Protein AF-A0A7G2CDJ0-F1 (afdb_monomer_lite)

Foldseek 3Di:
DDDDDDDDDDDDDDDDPDDPDDPPDDPPPPPVDDVVNVPDLLVLLVVLVVVLVVDDPVVSVVSLVPDDPVSNVSNVVVVVVVVVVVVVVVVPPPADWDADPLQRDIASDDPVQKDKDFDQDDDPDDPLRRPDRQWIWIARNVVRDIFIFDDDSDNSVRVVVSRVVVRQVVQCVVVPCPGPVNVVVVVVVVVVVVVVVVVVVVVVVVVVVVVVVLVVQLVCLVVQNHFDALVLCVLLVHDSPDGHGPCNLCPPALLPNVVSVVSSCVVPVDDPSNVSNVDDDDDPPVVVVVVVCVPDPVSVVVVVVVVVVVCVVSDPD

Organism: NCBI:txid59799

Sequence (317 aa):
MLRRLSLINTNQCALCLLMTTRFSGQRPNNKRYSMSNKKGRVAASKNNIATLKKLNKKNAKEFFDALPPRDKLDVLRVLHLKRTSRHAGHQSSKLPRYRSALFERWYIFKEEDVREESTLGRGPGGQATNRRMQTVILKHVPSDIIVKFSRFPSLHLNRRAARDLLNERLEEHLLGVDSVLGRRKMLRERRARRRKKVVEYLAKKGGKLNCHCLLKDVYDFHNGQGYLPPSVLREMGYDEGSRVDIKHLFECECKNIWPIIQSCYRTHPQSPELMCYLLPLPQEGDYANFEKCKTDKVLRQNVEKFLFILIEIFGCV

Secondary structure (DSSP, 8-state):
--------------S----------------S--GGGTS-HHHHHHHHHHHHHHS-HHHHHHHHHHS-HHHHHHHHHHHHHHHHHHHHHHS--SS--EEETTTTEEESS-GGGEEEEEE---SS--HHHHHS--EEEEEETTT--EEEE--SSSHHHHHHHHHHHHHHHHHHHHHGGGSHHHHHHHHHHHHHHHHHHHHHHHHHHHHHHHHHHHHHHHHHHHTTS----HHHHHHTT--TT----HHHHHHS-TTTHHHHHHHHHHH-TT-HHHHHHHSPPPPTTHHHHHHHHHH-HHHHHHHHHHHHHHHHHTT--

Structure (mmCIF, N/CA/C/O backbone):
data_AF-A0A7G2CDJ0-F1
#
_entry.id   AF-A0A7G2CDJ0-F1
#
loop_
_atom_site.group_PDB
_atom_site.id
_atom_site.type_symbol
_atom_site.label_atom_id
_atom_site.label_alt_id
_atom_site.label_comp_id
_atom_site.label_asym_id
_atom_site.label_entity_id
_atom_site.label_seq_id
_atom_site.pdbx_PDB_ins_code
_atom_site.Cartn_x
_atom_site.Cartn_y
_atom_site.Cartn_z
_atom_site.occupancy
_atom_site.B_iso_or_equiv
_atom_site.auth_seq_id
_atom_site.auth_comp_id
_atom_site.auth_asym_id
_atom_site.auth_atom_id
_atom_site.pdbx_PDB_model_num
ATOM 1 N N . MET A 1 1 ? -16.781 -32.218 40.162 1.00 32.38 1 MET A N 1
ATOM 2 C CA . MET A 1 1 ? -16.860 -31.962 41.619 1.00 32.38 1 MET A CA 1
ATOM 3 C C . MET A 1 1 ? -15.487 -31.467 42.062 1.00 32.38 1 MET A C 1
ATOM 5 O O . MET A 1 1 ? -14.542 -32.153 41.732 1.00 32.38 1 MET A O 1
ATOM 9 N N . LEU A 1 2 ? -15.221 -30.328 42.699 1.00 27.58 2 LEU A N 1
ATOM 10 C CA . LEU A 1 2 ? -15.996 -29.242 43.294 1.00 27.58 2 LEU A CA 1
ATOM 11 C C . LEU A 1 2 ? -15.046 -28.022 43.426 1.00 27.58 2 LEU A C 1
ATOM 13 O O . LEU A 1 2 ? -13.913 -28.189 43.852 1.00 27.58 2 LEU A O 1
ATOM 17 N N . ARG A 1 3 ? -15.576 -26.836 43.079 1.00 28.58 3 ARG A N 1
ATOM 18 C CA . ARG A 1 3 ? -15.445 -25.505 43.732 1.00 28.58 3 ARG A CA 1
ATOM 19 C C . ARG A 1 3 ? -14.034 -24.903 43.926 1.00 28.58 3 ARG A C 1
ATOM 21 O O . ARG A 1 3 ? -13.196 -25.444 44.622 1.00 28.58 3 ARG A O 1
ATOM 28 N N . ARG A 1 4 ? -13.709 -23.777 43.266 1.00 33.53 4 ARG A N 1
ATOM 29 C CA . ARG A 1 4 ? -13.969 -22.378 43.712 1.00 33.53 4 ARG A CA 1
ATOM 30 C C . ARG A 1 4 ? -13.671 -22.170 45.200 1.00 33.53 4 ARG A C 1
ATOM 32 O O . ARG A 1 4 ? -14.490 -22.603 45.992 1.00 33.53 4 ARG A O 1
ATOM 39 N N . LEU A 1 5 ? -12.650 -21.373 45.521 1.00 30.50 5 LEU A N 1
ATOM 40 C CA . LEU A 1 5 ? -12.734 -20.304 46.524 1.00 30.50 5 LEU A CA 1
ATOM 41 C C . LEU A 1 5 ? -11.704 -19.208 46.198 1.00 30.50 5 LEU A C 1
ATOM 43 O O . LEU A 1 5 ? -10.498 -19.424 46.151 1.00 30.50 5 LEU A O 1
ATOM 47 N N . SER A 1 6 ? -12.256 -18.045 45.886 1.00 28.58 6 SER A N 1
ATOM 48 C CA . SER A 1 6 ? -11.659 -16.714 45.912 1.00 28.58 6 SER A CA 1
ATOM 49 C C . SER A 1 6 ? -11.537 -16.196 47.354 1.00 28.58 6 SER A C 1
ATOM 51 O O . SER A 1 6 ? -12.143 -16.798 48.238 1.00 28.58 6 SER A O 1
ATOM 53 N N . LEU A 1 7 ? -10.943 -14.994 47.497 1.00 29.98 7 LEU A N 1
ATOM 54 C CA . LEU A 1 7 ? -10.955 -14.061 48.651 1.00 29.98 7 LEU A CA 1
ATOM 55 C C . LEU A 1 7 ? -9.706 -14.197 49.561 1.00 29.98 7 LEU A C 1
ATOM 57 O O . LEU A 1 7 ? -9.297 -15.312 49.837 1.00 29.98 7 LEU A O 1
ATOM 61 N N . ILE A 1 8 ? -9.024 -13.159 50.070 1.00 31.20 8 ILE A N 1
ATOM 62 C CA . ILE A 1 8 ? -9.278 -11.709 50.195 1.00 31.20 8 ILE A CA 1
ATOM 63 C C . ILE A 1 8 ? -8.001 -11.028 50.787 1.00 31.20 8 ILE A C 1
ATOM 65 O O . ILE A 1 8 ? -7.229 -11.707 51.454 1.00 31.20 8 ILE A O 1
ATOM 69 N N . ASN A 1 9 ? -7.858 -9.704 50.584 1.00 27.38 9 ASN A N 1
ATOM 70 C CA . ASN A 1 9 ? -7.107 -8.670 51.349 1.00 27.38 9 ASN A CA 1
ATOM 71 C C . ASN A 1 9 ? -5.579 -8.766 51.536 1.00 27.38 9 ASN A C 1
ATOM 73 O O . ASN A 1 9 ? -5.042 -9.750 52.017 1.00 27.38 9 ASN A O 1
ATOM 77 N N . THR A 1 10 ? -4.780 -7.796 51.070 1.00 36.72 10 THR A N 1
ATOM 78 C CA . THR A 1 10 ? -4.580 -6.393 51.528 1.00 36.72 10 THR A CA 1
ATOM 79 C C . THR A 1 10 ? -4.085 -6.241 52.968 1.00 36.72 10 THR A C 1
ATOM 81 O O . THR A 1 10 ? -4.800 -6.551 53.913 1.00 36.72 10 THR A O 1
ATOM 84 N N . ASN A 1 11 ? -2.923 -5.583 53.062 1.00 33.69 11 ASN A N 1
ATOM 85 C CA . ASN A 1 11 ? -2.346 -4.867 54.202 1.00 33.69 11 ASN A CA 1
ATOM 86 C C . ASN A 1 11 ? -1.700 -5.698 55.315 1.00 33.69 11 ASN A C 1
ATOM 88 O O . ASN A 1 11 ? -2.363 -6.125 56.247 1.00 33.69 11 ASN A O 1
ATOM 92 N N . GLN A 1 12 ? -0.366 -5.749 55.280 1.00 33.91 12 GLN A N 1
ATOM 93 C CA . GLN A 1 12 ? 0.469 -5.492 56.458 1.00 33.91 12 GLN A CA 1
ATOM 94 C C . GLN A 1 12 ? 1.875 -5.065 56.005 1.00 33.91 12 GLN A C 1
ATOM 96 O O . GLN A 1 12 ? 2.837 -5.827 55.981 1.00 33.91 12 GLN A O 1
ATOM 101 N N . CYS A 1 13 ? 1.973 -3.790 55.616 1.00 34.28 13 CYS A N 1
ATOM 102 C CA . CYS A 1 13 ? 3.134 -2.986 55.978 1.00 34.28 13 CYS A CA 1
ATOM 103 C C . CYS A 1 13 ? 3.144 -2.891 57.504 1.00 34.28 13 CYS A C 1
ATOM 105 O O . CYS A 1 13 ? 2.202 -2.325 58.049 1.00 34.28 13 CYS A O 1
ATOM 107 N N . ALA A 1 14 ? 4.170 -3.443 58.147 1.00 35.25 14 ALA A N 1
ATOM 108 C CA . ALA A 1 14 ? 4.762 -2.999 59.414 1.00 35.25 14 ALA A CA 1
ATOM 109 C C . ALA A 1 14 ? 5.422 -4.200 60.092 1.00 35.25 14 ALA A C 1
ATOM 111 O O . ALA A 1 14 ? 4.816 -4.836 60.941 1.00 35.25 14 ALA A O 1
ATOM 112 N N . LEU A 1 15 ? 6.654 -4.514 59.697 1.00 32.72 15 LEU A N 1
ATOM 113 C CA . LEU A 1 15 ? 7.683 -5.066 60.579 1.00 32.72 15 LEU A CA 1
ATOM 114 C C . LEU A 1 15 ? 8.990 -5.161 59.792 1.00 32.72 15 LEU A C 1
ATOM 116 O O . LEU A 1 15 ? 8.999 -5.500 58.613 1.00 32.72 15 LEU A O 1
ATOM 120 N N . CYS A 1 16 ? 10.082 -4.830 60.473 1.00 29.69 16 CYS A N 1
ATOM 121 C CA . CYS A 1 16 ? 11.459 -4.765 59.980 1.00 29.69 16 CYS A CA 1
ATOM 122 C C . CYS A 1 16 ? 11.856 -3.506 59.187 1.00 29.69 16 CYS A C 1
ATOM 124 O O . CYS A 1 16 ? 12.584 -3.562 58.200 1.00 29.69 16 CYS A O 1
ATOM 126 N N . LEU A 1 17 ? 11.518 -2.337 59.741 1.00 34.50 17 LEU A N 1
ATOM 127 C CA . LEU A 1 17 ? 12.556 -1.328 59.973 1.00 34.50 17 LEU A CA 1
ATOM 128 C C . LEU A 1 17 ? 13.358 -1.822 61.180 1.00 34.50 17 LEU A C 1
ATOM 130 O O . LEU A 1 17 ? 12.805 -1.851 62.270 1.00 34.50 17 LEU A O 1
ATOM 134 N N . LEU A 1 18 ? 14.585 -2.290 60.937 1.00 38.28 18 LEU A N 1
ATOM 135 C CA . LEU A 1 18 ? 15.712 -2.503 61.865 1.00 38.28 18 LEU A CA 1
ATOM 136 C C . LEU A 1 18 ? 16.496 -3.727 61.392 1.00 38.28 18 LEU A C 1
ATOM 138 O O . LEU A 1 18 ? 16.241 -4.841 61.820 1.00 38.28 18 LEU A O 1
ATOM 142 N N . MET A 1 19 ? 17.398 -3.499 60.442 1.00 31.00 19 MET A N 1
ATOM 143 C CA . MET A 1 19 ? 18.742 -4.082 60.369 1.00 31.00 19 MET A CA 1
ATOM 144 C C . MET A 1 19 ? 19.372 -3.535 59.088 1.00 31.00 19 MET A C 1
ATOM 146 O O . MET A 1 19 ? 19.437 -4.184 58.046 1.00 31.00 19 MET A O 1
ATOM 150 N N . THR A 1 20 ? 19.816 -2.281 59.163 1.00 34.53 20 THR A N 1
ATOM 151 C CA . THR A 1 20 ? 20.734 -1.679 58.197 1.00 34.53 20 THR A CA 1
ATOM 152 C C . THR A 1 20 ? 22.097 -2.354 58.327 1.00 34.53 20 THR A C 1
ATOM 154 O O . THR A 1 20 ? 23.038 -1.794 58.882 1.00 34.53 20 THR A O 1
ATOM 157 N N . THR A 1 21 ? 22.212 -3.577 57.816 1.00 36.44 21 THR A N 1
ATOM 158 C CA . THR A 1 21 ? 23.506 -4.113 57.409 1.00 36.44 21 THR A CA 1
ATOM 159 C C . THR A 1 21 ? 23.762 -3.608 55.996 1.00 36.44 21 THR A C 1
ATOM 161 O O . THR A 1 21 ? 22.948 -3.759 55.084 1.00 36.44 21 THR A O 1
ATOM 164 N N . ARG A 1 22 ? 24.876 -2.891 55.835 1.00 37.09 22 ARG A N 1
ATOM 165 C CA . ARG A 1 22 ? 25.353 -2.375 54.554 1.00 37.09 22 ARG A CA 1
ATOM 166 C C . ARG A 1 22 ? 25.606 -3.557 53.617 1.00 37.09 22 ARG A C 1
ATOM 168 O O . ARG A 1 22 ? 26.701 -4.107 53.600 1.00 37.09 22 ARG A O 1
ATOM 175 N N . PHE A 1 23 ?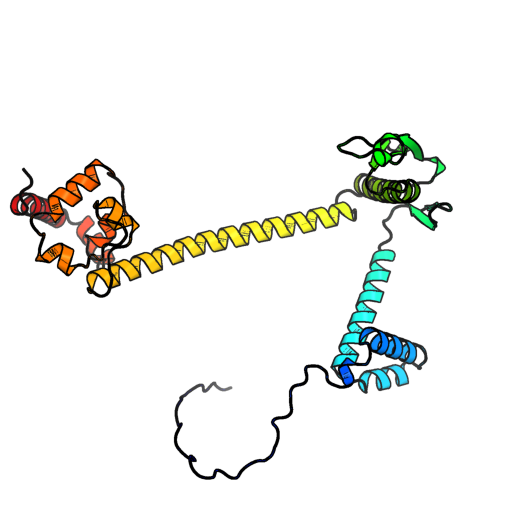 24.617 -3.929 52.810 1.00 31.97 23 PHE A N 1
ATOM 176 C CA . PHE A 1 23 ? 24.872 -4.706 51.605 1.00 31.97 23 PHE A CA 1
ATOM 177 C C . PHE A 1 23 ? 25.636 -3.799 50.637 1.00 31.97 23 PHE A C 1
ATOM 179 O O . PHE A 1 23 ? 25.054 -3.009 49.897 1.00 31.97 23 PHE A O 1
ATOM 186 N N . SER A 1 24 ? 26.959 -3.941 50.618 1.00 41.12 24 SER A N 1
ATOM 187 C CA . SER A 1 24 ? 27.860 -3.489 49.551 1.00 41.12 24 SER A CA 1
ATOM 188 C C . SER A 1 24 ? 27.674 -4.307 48.261 1.00 41.12 24 SER A C 1
ATOM 190 O O . SER A 1 24 ? 28.609 -4.540 47.501 1.00 41.12 24 SER A O 1
ATOM 192 N N . GLY A 1 25 ? 26.446 -4.745 47.984 1.00 37.19 25 GLY A N 1
ATOM 193 C CA . GLY A 1 25 ? 26.065 -5.315 46.707 1.00 37.19 25 GLY A CA 1
ATOM 194 C C . GLY A 1 25 ? 25.619 -4.182 45.802 1.00 37.19 25 GLY A C 1
ATOM 195 O O . GLY A 1 25 ? 24.505 -3.679 45.943 1.00 37.19 25 GLY A O 1
ATOM 196 N N . GLN A 1 26 ? 26.468 -3.779 44.855 1.00 37.44 26 GLN A N 1
ATOM 197 C CA . GLN A 1 26 ? 25.991 -3.038 43.690 1.00 37.44 26 GLN A CA 1
ATOM 198 C C . GLN A 1 26 ? 24.764 -3.779 43.143 1.00 37.44 26 GLN A C 1
ATOM 200 O O . GLN A 1 26 ? 24.869 -4.950 42.771 1.00 37.44 26 GLN A O 1
ATOM 205 N N . ARG A 1 27 ? 23.596 -3.118 43.095 1.00 35.38 27 ARG A N 1
ATOM 206 C CA . ARG A 1 27 ? 22.457 -3.629 42.319 1.00 35.38 27 ARG A CA 1
ATOM 207 C C . ARG A 1 27 ? 23.009 -3.983 40.937 1.00 35.38 27 ARG A C 1
ATOM 209 O O . ARG A 1 27 ? 23.629 -3.100 40.336 1.00 35.38 27 ARG A O 1
ATOM 216 N N . PRO A 1 28 ? 22.848 -5.223 40.439 1.00 41.06 28 PRO A N 1
ATOM 217 C CA . PRO A 1 28 ? 23.394 -5.586 39.146 1.00 41.06 28 PRO A CA 1
ATOM 218 C C . PRO A 1 28 ? 22.802 -4.615 38.138 1.00 41.06 28 PRO A C 1
ATOM 220 O O . PRO A 1 28 ? 21.588 -4.539 37.941 1.00 41.06 28 PRO A O 1
ATOM 223 N N . ASN A 1 29 ? 23.684 -3.791 37.584 1.00 42.41 29 ASN A N 1
ATOM 224 C CA . ASN A 1 29 ? 23.336 -2.820 36.578 1.00 42.41 29 ASN A CA 1
ATOM 225 C C . ASN A 1 29 ? 22.664 -3.620 35.460 1.00 42.41 29 ASN A C 1
ATOM 227 O O . ASN A 1 29 ? 23.316 -4.467 34.842 1.00 42.41 29 ASN A O 1
ATOM 231 N N . ASN A 1 30 ? 21.364 -3.400 35.243 1.00 48.84 30 ASN A N 1
ATOM 232 C CA . ASN A 1 30 ? 20.608 -3.932 34.113 1.00 48.84 30 ASN A CA 1
ATOM 233 C C . ASN A 1 30 ? 21.146 -3.260 32.840 1.00 48.84 30 ASN A C 1
ATOM 235 O O . ASN A 1 30 ? 20.462 -2.503 32.151 1.00 48.84 30 ASN A O 1
ATOM 239 N N . LYS A 1 31 ? 22.419 -3.520 32.520 1.00 45.53 31 LYS A N 1
ATOM 240 C CA . LYS A 1 31 ? 22.995 -3.257 31.219 1.00 45.53 31 LYS A CA 1
ATOM 241 C C . LYS A 1 31 ? 22.112 -4.031 30.259 1.00 45.53 31 LYS A C 1
ATOM 243 O O . LYS A 1 31 ? 22.137 -5.255 30.196 1.00 45.53 31 LYS A O 1
ATOM 248 N N . ARG A 1 32 ? 21.339 -3.256 29.506 1.00 45.09 32 ARG A N 1
ATOM 249 C CA . ARG A 1 32 ? 20.443 -3.567 28.383 1.00 45.09 32 ARG A CA 1
ATOM 250 C C . ARG A 1 32 ? 21.043 -4.497 27.303 1.00 45.09 32 ARG A C 1
ATOM 252 O O . ARG A 1 32 ? 20.406 -4.766 26.289 1.00 45.09 32 ARG A O 1
ATOM 259 N N . TYR A 1 33 ? 22.254 -5.006 27.514 1.00 48.00 33 TYR A N 1
ATOM 260 C CA . TYR A 1 33 ? 23.045 -5.835 26.625 1.00 48.00 33 TYR A CA 1
ATOM 261 C C . TYR A 1 33 ? 23.675 -6.977 27.435 1.00 48.00 33 TYR A C 1
ATOM 263 O O . TYR A 1 33 ? 24.780 -6.845 27.958 1.00 48.00 33 TYR A O 1
ATOM 271 N N . SER A 1 34 ? 22.982 -8.114 27.532 1.00 56.72 34 SER A N 1
ATOM 272 C CA . SER A 1 34 ? 23.643 -9.368 27.906 1.00 56.72 34 SER A CA 1
ATOM 273 C C . SER A 1 34 ? 24.679 -9.725 26.830 1.00 56.72 34 SER A C 1
ATOM 275 O O . SER A 1 34 ? 24.525 -9.343 25.667 1.00 56.72 34 SER A O 1
ATOM 277 N N . MET A 1 35 ? 25.733 -10.473 27.169 1.00 52.28 35 MET A N 1
ATOM 278 C CA . MET A 1 35 ? 26.700 -10.992 26.180 1.00 52.28 35 MET A CA 1
ATOM 279 C C . MET A 1 35 ? 26.012 -11.761 25.034 1.00 52.28 35 MET A C 1
ATOM 281 O O . MET A 1 35 ? 26.493 -11.755 23.901 1.00 52.28 35 MET A O 1
ATOM 285 N N . SER A 1 36 ? 24.832 -12.330 25.294 1.00 52.72 36 SER A N 1
ATOM 286 C CA . SER A 1 36 ? 23.958 -12.968 24.303 1.00 52.72 36 SER A CA 1
ATOM 287 C C . SER A 1 36 ? 23.430 -12.006 23.227 1.00 52.72 36 SER A C 1
ATOM 289 O O . SER A 1 36 ? 23.143 -12.445 22.119 1.00 52.72 36 SER A O 1
ATOM 291 N N . ASN A 1 37 ? 23.350 -10.698 23.504 1.00 55.81 37 ASN A N 1
ATOM 292 C CA . ASN A 1 37 ? 22.938 -9.669 22.540 1.00 55.81 37 ASN A CA 1
ATOM 293 C C . ASN A 1 37 ? 24.086 -9.186 21.629 1.00 55.81 37 ASN A C 1
ATOM 295 O O . ASN A 1 37 ? 23.819 -8.448 20.682 1.00 55.81 37 ASN A O 1
ATOM 299 N N . LYS A 1 38 ? 25.347 -9.586 21.877 1.00 55.44 38 LYS A N 1
ATOM 300 C CA . LYS A 1 38 ? 26.499 -9.226 21.020 1.00 55.44 38 LYS A CA 1
ATOM 301 C C . LYS A 1 38 ? 26.634 -10.114 19.780 1.00 55.44 38 LYS A C 1
ATOM 303 O O . LYS A 1 38 ? 27.180 -9.677 18.772 1.00 55.44 38 LYS A O 1
ATOM 308 N N . LYS A 1 39 ? 26.133 -11.353 19.819 1.00 58.09 39 LYS A N 1
ATOM 309 C CA . LYS A 1 39 ? 26.092 -12.227 18.638 1.00 58.09 39 LYS A CA 1
ATOM 310 C C . LYS A 1 39 ? 24.863 -11.856 17.812 1.00 58.09 39 LYS A C 1
ATOM 312 O O . LYS A 1 39 ? 23.739 -11.946 18.295 1.00 58.09 39 LYS A O 1
ATOM 317 N N . GLY A 1 40 ? 25.062 -11.430 16.565 1.00 68.88 40 GLY A N 1
ATOM 318 C CA . GLY A 1 40 ? 23.963 -11.071 15.669 1.00 68.88 40 GLY A CA 1
ATOM 319 C C . GLY A 1 40 ? 22.921 -12.193 15.590 1.00 68.88 40 GLY A C 1
ATOM 320 O O . GLY A 1 40 ? 23.184 -13.262 15.042 1.00 68.88 40 GLY A O 1
ATOM 321 N N . ARG A 1 41 ? 21.720 -11.945 16.122 1.00 74.25 41 ARG A N 1
ATOM 322 C CA . ARG A 1 41 ? 20.627 -12.928 16.268 1.00 74.25 41 ARG A CA 1
ATOM 323 C C . ARG A 1 41 ? 20.280 -13.656 14.966 1.00 74.25 41 ARG A C 1
ATOM 325 O O . ARG A 1 41 ? 20.035 -14.863 14.937 1.00 74.25 41 ARG A O 1
ATOM 332 N N . VAL A 1 42 ? 20.301 -12.910 13.865 1.00 77.94 42 VAL A N 1
ATOM 333 C CA . VAL A 1 42 ? 20.046 -13.432 12.518 1.00 77.94 42 VAL A CA 1
ATOM 334 C C . VAL A 1 42 ? 21.162 -14.381 12.071 1.00 77.94 42 VAL A C 1
ATOM 336 O O . VAL A 1 42 ? 20.872 -15.400 11.449 1.00 77.94 42 VAL A O 1
ATOM 339 N N . ALA A 1 43 ? 22.421 -14.081 12.398 1.00 82.25 43 ALA A N 1
ATOM 340 C CA . ALA A 1 43 ? 23.561 -14.931 12.063 1.00 82.25 43 ALA A CA 1
ATOM 341 C C . ALA A 1 43 ? 23.530 -16.241 12.863 1.00 82.25 43 ALA A C 1
ATOM 343 O O . ALA A 1 43 ? 23.653 -17.308 12.272 1.00 82.25 43 ALA A O 1
ATOM 344 N N . ALA A 1 44 ? 23.242 -16.178 14.168 1.00 85.50 44 ALA A N 1
ATOM 345 C CA . ALA A 1 44 ? 23.079 -17.368 15.008 1.00 85.50 44 ALA A CA 1
ATOM 346 C C . ALA A 1 44 ? 21.967 -18.295 14.481 1.00 85.50 44 ALA A C 1
ATOM 348 O O . ALA A 1 44 ? 22.185 -19.488 14.283 1.00 85.50 44 ALA A O 1
ATOM 349 N N . SER A 1 45 ? 20.808 -17.728 14.130 1.00 85.94 45 SER A N 1
ATOM 350 C CA . SER A 1 45 ? 19.695 -18.488 13.542 1.00 85.94 45 SER A CA 1
ATOM 351 C C . SER A 1 45 ? 20.071 -19.131 12.201 1.00 85.94 45 SER A C 1
ATOM 353 O O . SER A 1 45 ? 19.692 -20.268 11.921 1.00 85.94 45 SER A O 1
ATOM 355 N N . LYS A 1 46 ? 20.827 -18.419 11.352 1.00 87.75 46 LYS A N 1
ATOM 356 C CA . LYS A 1 46 ? 21.324 -18.953 10.074 1.00 87.75 46 LYS A CA 1
ATOM 357 C C . LYS A 1 46 ? 22.319 -20.096 10.287 1.00 87.75 46 LYS A C 1
ATOM 359 O O . LYS A 1 46 ? 22.207 -21.097 9.583 1.00 87.75 46 LYS A O 1
ATOM 364 N N . ASN A 1 47 ? 23.221 -19.972 11.259 1.00 91.38 47 ASN A N 1
ATOM 365 C CA . ASN A 1 47 ? 24.198 -21.004 11.603 1.00 91.38 47 ASN A CA 1
ATOM 366 C C . ASN A 1 47 ? 23.509 -22.261 12.143 1.00 91.38 47 ASN A C 1
ATOM 368 O O . ASN A 1 47 ? 23.783 -23.346 11.643 1.00 91.38 47 ASN A O 1
ATOM 372 N N . ASN A 1 48 ? 22.534 -22.115 13.045 1.00 91.19 48 ASN A N 1
ATOM 373 C CA . ASN A 1 48 ? 21.729 -23.235 13.546 1.00 91.19 48 ASN A CA 1
ATOM 374 C C . ASN A 1 48 ? 20.960 -23.941 12.418 1.00 91.19 48 ASN A C 1
ATOM 376 O O . ASN A 1 48 ? 20.855 -25.160 12.385 1.00 91.19 48 ASN A O 1
ATOM 380 N N . ILE A 1 49 ? 20.437 -23.196 11.440 1.00 90.88 49 ILE A N 1
ATOM 381 C CA . ILE A 1 49 ? 19.798 -23.811 10.265 1.00 90.88 49 ILE A CA 1
ATOM 382 C C . ILE A 1 49 ? 20.826 -24.534 9.387 1.00 90.88 49 ILE A C 1
ATOM 384 O O . ILE A 1 49 ? 20.501 -25.557 8.789 1.00 90.88 49 ILE A O 1
ATOM 388 N N . ALA A 1 50 ? 22.048 -24.011 9.270 1.00 92.69 50 ALA A N 1
ATOM 389 C CA . ALA A 1 50 ? 23.112 -24.656 8.511 1.00 92.69 50 ALA A CA 1
ATOM 390 C C . ALA A 1 50 ? 23.578 -25.959 9.179 1.00 92.69 50 ALA A C 1
ATOM 392 O O . ALA A 1 50 ? 23.766 -26.945 8.474 1.00 92.69 50 ALA A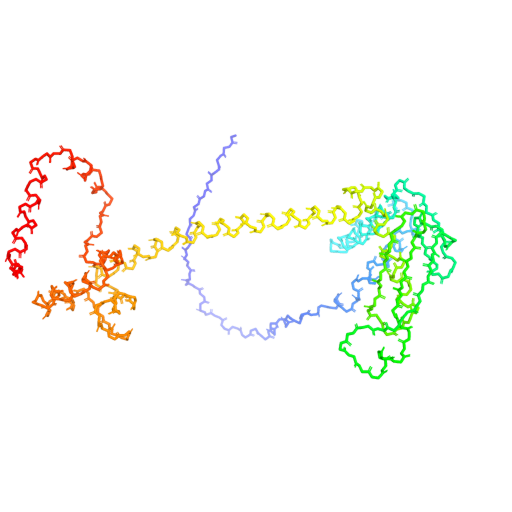 O 1
ATOM 393 N N . THR A 1 51 ? 23.701 -25.996 10.510 1.00 92.81 51 THR A N 1
ATOM 394 C CA . THR A 1 51 ? 24.020 -27.226 11.253 1.00 92.81 51 THR A CA 1
ATOM 395 C C . THR A 1 51 ? 22.888 -28.244 11.148 1.00 92.81 51 THR A C 1
ATOM 397 O O . THR A 1 51 ? 23.142 -29.385 10.778 1.00 92.81 51 THR A O 1
ATOM 400 N N . LEU A 1 52 ? 21.630 -27.823 11.336 1.00 92.75 52 LEU A N 1
ATOM 401 C CA . LEU A 1 52 ? 20.451 -28.687 11.176 1.00 92.75 52 LEU A CA 1
ATOM 402 C C . LEU A 1 52 ? 20.375 -29.356 9.798 1.00 92.75 52 LEU A C 1
ATOM 404 O O . LEU A 1 52 ? 19.913 -30.484 9.693 1.00 92.75 52 LEU A O 1
ATOM 408 N N . LYS A 1 53 ? 20.827 -28.674 8.740 1.00 91.25 53 LYS A N 1
ATOM 409 C CA . LYS A 1 53 ? 20.866 -29.230 7.379 1.00 91.25 53 LYS A CA 1
ATOM 410 C C . LYS A 1 53 ? 21.971 -30.263 7.154 1.00 91.25 53 LYS A C 1
ATOM 412 O O . LYS A 1 53 ? 21.856 -31.035 6.212 1.00 91.25 53 LYS A O 1
ATOM 417 N N . LYS A 1 54 ? 23.043 -30.226 7.949 1.00 94.00 54 LYS A N 1
ATOM 418 C CA . LYS A 1 54 ? 24.172 -31.165 7.852 1.00 94.00 54 LYS A CA 1
ATOM 419 C C . LYS A 1 54 ? 23.918 -32.461 8.627 1.00 94.00 54 LYS A C 1
ATOM 421 O O . LYS A 1 54 ? 24.557 -33.464 8.341 1.00 94.00 54 LYS A O 1
ATOM 426 N N . LEU A 1 55 ? 23.027 -32.429 9.618 1.00 93.56 55 LEU A N 1
ATOM 427 C CA . LEU A 1 55 ? 22.728 -33.562 10.493 1.00 93.56 55 LEU A CA 1
ATOM 428 C C . LEU A 1 55 ? 21.656 -34.491 9.901 1.00 93.56 55 LEU A C 1
ATOM 430 O O . LEU A 1 55 ? 20.746 -34.057 9.195 1.00 93.56 55 LEU A O 1
ATOM 434 N N . ASN A 1 56 ? 21.719 -35.770 10.279 1.00 93.94 56 ASN A N 1
ATOM 435 C CA . ASN A 1 56 ? 20.669 -36.755 10.006 1.00 93.94 56 ASN A CA 1
ATOM 436 C C . ASN A 1 56 ? 19.371 -36.414 10.756 1.00 93.94 56 ASN A C 1
ATOM 438 O O . ASN A 1 56 ? 19.390 -35.739 11.780 1.00 93.94 56 ASN A O 1
ATOM 442 N N . LYS A 1 57 ? 18.226 -36.937 10.295 1.00 89.75 57 LYS A N 1
ATOM 443 C CA . LYS A 1 57 ? 16.890 -36.587 10.826 1.00 89.75 57 LYS A CA 1
ATOM 444 C C . LYS A 1 57 ? 16.735 -36.790 12.345 1.00 89.75 57 LYS A C 1
ATOM 446 O O . LYS A 1 57 ? 16.083 -35.969 12.984 1.00 89.75 57 LYS A O 1
ATOM 451 N N . LYS A 1 58 ? 17.321 -37.856 12.911 1.00 92.69 58 LYS A N 1
ATOM 452 C CA . LYS A 1 58 ? 17.299 -38.140 14.362 1.00 92.69 58 LYS A CA 1
ATOM 453 C C . LYS A 1 58 ? 18.140 -37.114 15.134 1.00 92.69 58 LYS A C 1
ATOM 455 O O . LYS A 1 58 ? 17.595 -36.356 15.929 1.00 92.69 58 LYS A O 1
ATOM 460 N N . ASN A 1 59 ? 19.412 -36.976 14.764 1.00 92.31 59 ASN A N 1
ATOM 461 C CA . ASN A 1 59 ? 20.362 -36.052 15.393 1.00 92.31 59 ASN A CA 1
ATOM 462 C C . ASN A 1 59 ? 19.939 -34.578 15.238 1.00 92.31 59 ASN A C 1
ATOM 464 O O . ASN A 1 59 ? 20.182 -33.758 16.115 1.00 92.31 59 ASN A O 1
ATOM 468 N N . ALA A 1 60 ? 19.277 -34.220 14.134 1.00 91.81 60 ALA A N 1
ATOM 469 C CA . ALA A 1 60 ? 18.732 -32.882 13.921 1.00 91.81 60 ALA A CA 1
ATOM 470 C C . ALA A 1 60 ? 17.571 -32.571 14.879 1.00 91.81 60 ALA A C 1
ATOM 472 O O . ALA A 1 60 ? 17.436 -31.428 15.317 1.00 91.81 60 ALA A O 1
ATOM 473 N N . LYS A 1 61 ? 16.742 -33.572 15.210 1.00 93.00 61 LYS A N 1
ATOM 474 C CA . LYS A 1 61 ? 15.662 -33.428 16.193 1.00 93.00 61 LYS A CA 1
ATOM 475 C C . LYS A 1 61 ? 16.240 -33.244 17.593 1.00 93.00 61 LYS A C 1
ATOM 477 O O . LYS A 1 61 ? 15.890 -32.275 18.250 1.00 93.00 61 LYS A O 1
ATOM 482 N N . GLU A 1 62 ? 17.181 -34.095 17.987 1.00 93.38 62 GLU A N 1
ATOM 483 C CA . GLU A 1 62 ? 17.881 -33.993 19.274 1.00 93.38 62 GLU A CA 1
ATOM 484 C C . GLU A 1 62 ? 18.602 -32.646 19.423 1.00 93.38 62 GLU A C 1
ATOM 486 O O . GLU A 1 62 ? 18.436 -31.960 20.430 1.00 93.38 62 GLU A O 1
ATOM 491 N N . PHE A 1 63 ? 19.317 -32.198 18.383 1.00 92.81 63 PHE A N 1
ATOM 492 C CA . PHE A 1 63 ? 19.961 -30.884 18.364 1.00 92.81 63 PHE A CA 1
ATOM 493 C C . PHE A 1 63 ? 18.947 -29.741 18.486 1.00 92.81 63 PHE A C 1
ATOM 495 O O . PHE A 1 63 ? 19.168 -28.798 19.241 1.00 92.81 63 PHE A O 1
ATOM 502 N N . PHE A 1 64 ? 17.825 -29.806 17.762 1.00 93.81 64 PHE A N 1
ATOM 503 C CA . PHE A 1 64 ? 16.770 -28.799 17.866 1.00 93.81 64 PHE A CA 1
ATOM 504 C C . PHE A 1 64 ? 16.123 -28.788 19.255 1.00 93.81 64 PHE A C 1
ATOM 506 O O . PHE A 1 64 ? 15.824 -27.716 19.781 1.00 93.81 64 PHE A O 1
ATOM 513 N N . ASP A 1 65 ? 15.933 -29.958 19.862 1.00 92.56 65 ASP A N 1
ATOM 514 C CA . ASP A 1 65 ? 15.337 -30.100 21.185 1.00 92.56 65 ASP A CA 1
ATOM 515 C C . ASP A 1 65 ? 16.273 -29.609 22.300 1.00 92.56 65 ASP A C 1
ATOM 517 O O . ASP A 1 65 ? 15.787 -29.024 23.271 1.00 92.56 65 ASP A O 1
ATOM 521 N N . ALA A 1 66 ? 17.589 -29.713 22.106 1.00 92.62 66 ALA A N 1
ATOM 522 C CA . ALA A 1 66 ? 18.611 -29.175 23.002 1.00 92.62 66 ALA A CA 1
ATOM 523 C C . ALA A 1 66 ? 18.780 -27.639 22.932 1.00 92.62 66 ALA A C 1
ATOM 525 O O . ALA A 1 66 ? 19.408 -27.050 23.812 1.00 92.62 66 ALA A O 1
ATOM 526 N N . LEU A 1 67 ? 18.237 -26.958 21.911 1.00 90.00 67 LEU A N 1
ATOM 527 C CA . LEU A 1 67 ? 18.354 -25.498 21.796 1.00 90.00 67 LEU A CA 1
ATOM 528 C C . LEU A 1 67 ? 17.569 -24.756 22.898 1.00 90.00 67 LEU A C 1
ATOM 530 O O . LEU A 1 67 ? 16.487 -25.192 23.295 1.00 90.00 67 LEU A O 1
ATOM 534 N N . PRO A 1 68 ? 18.016 -23.559 23.322 1.00 88.75 68 PRO A N 1
ATOM 535 C CA . PRO A 1 68 ? 17.226 -22.693 24.190 1.00 88.75 68 PRO A CA 1
ATOM 536 C C . PRO A 1 68 ? 15.861 -22.343 23.565 1.00 88.75 68 PRO A C 1
ATOM 538 O O . PRO A 1 68 ? 15.783 -22.140 22.346 1.00 88.75 68 PRO A O 1
ATOM 541 N N . PRO A 1 69 ? 14.784 -22.159 24.361 1.00 88.62 69 PRO A N 1
ATOM 542 C CA . PRO A 1 69 ? 13.438 -21.878 23.841 1.00 88.62 69 PRO A CA 1
ATOM 543 C C . PRO A 1 69 ? 13.383 -20.707 22.850 1.00 88.62 69 PRO A C 1
ATOM 545 O O . PRO A 1 69 ? 12.636 -20.725 21.871 1.00 88.62 69 PRO A O 1
ATOM 548 N N . ARG A 1 70 ? 14.214 -19.686 23.073 1.00 81.19 70 ARG A N 1
ATOM 549 C CA . ARG A 1 70 ? 14.280 -18.486 22.234 1.00 81.19 70 ARG A CA 1
ATOM 550 C C . ARG A 1 70 ? 14.895 -18.751 20.856 1.00 81.19 70 ARG A C 1
ATOM 552 O O . ARG A 1 70 ? 14.366 -18.254 19.863 1.00 81.19 70 ARG A O 1
ATOM 559 N N . ASP A 1 71 ? 15.938 -19.573 20.786 1.00 87.12 71 ASP A N 1
ATOM 560 C CA . ASP A 1 71 ? 16.604 -19.933 19.529 1.00 87.12 71 ASP A CA 1
ATOM 561 C C . ASP A 1 71 ? 15.744 -20.888 18.696 1.00 87.12 71 ASP A C 1
ATOM 563 O O . ASP A 1 71 ? 15.680 -20.745 17.472 1.00 87.12 71 ASP A O 1
ATOM 567 N N . LYS A 1 72 ? 14.994 -21.793 19.349 1.00 89.69 72 LYS A N 1
ATOM 568 C CA . LYS A 1 72 ? 13.977 -22.626 18.680 1.00 89.69 72 LYS A CA 1
ATOM 569 C C . LYS A 1 72 ? 12.957 -21.761 17.939 1.00 89.69 72 LYS A C 1
ATOM 571 O O . LYS A 1 72 ? 12.690 -21.991 16.758 1.00 89.69 72 LYS A O 1
ATOM 576 N N . LEU A 1 73 ? 12.422 -20.732 18.604 1.00 88.88 73 LEU A N 1
ATOM 577 C CA . LEU A 1 73 ? 11.464 -19.799 18.000 1.00 88.88 73 LEU A CA 1
ATOM 578 C C . LEU A 1 73 ? 12.058 -19.041 16.811 1.00 88.88 73 LEU A C 1
ATOM 580 O O . LEU A 1 73 ? 11.377 -18.850 15.802 1.00 88.88 73 LEU A O 1
ATOM 584 N N . ASP A 1 74 ? 13.314 -18.609 16.905 1.00 88.44 74 ASP A N 1
ATOM 585 C CA . ASP A 1 74 ? 13.962 -17.870 15.824 1.00 88.44 74 ASP A CA 1
ATOM 586 C C . ASP A 1 74 ? 14.251 -18.760 14.607 1.00 88.44 74 ASP A C 1
ATOM 588 O O . ASP A 1 74 ? 13.977 -18.353 13.473 1.00 88.44 74 ASP A O 1
ATOM 592 N N . VAL A 1 75 ? 14.692 -20.004 14.821 1.00 91.31 75 VAL A N 1
ATOM 593 C CA . VAL A 1 75 ? 14.830 -21.012 13.758 1.00 91.31 75 VAL A CA 1
ATOM 594 C C . VAL A 1 75 ? 13.479 -21.282 13.091 1.00 91.31 75 VAL A C 1
ATOM 596 O O . VAL A 1 75 ? 13.384 -21.204 11.863 1.00 91.31 75 VAL A O 1
ATOM 599 N N . LEU A 1 76 ? 12.418 -21.524 13.870 1.00 92.06 76 LEU A N 1
ATOM 600 C CA . LEU A 1 76 ? 11.066 -21.742 13.341 1.00 92.06 76 LEU A CA 1
ATOM 601 C C . LEU A 1 76 ? 10.568 -20.534 12.544 1.00 92.06 76 LEU A C 1
ATOM 603 O O . LEU A 1 76 ? 10.026 -20.709 11.452 1.00 92.06 76 LEU A O 1
ATOM 607 N N . ARG A 1 77 ? 10.804 -19.308 13.028 1.00 89.88 77 ARG A N 1
ATOM 608 C CA . ARG A 1 77 ? 10.439 -18.076 12.315 1.00 89.88 77 ARG A CA 1
ATOM 609 C C . ARG A 1 77 ? 11.158 -17.980 10.972 1.00 89.88 77 ARG A C 1
ATOM 611 O O . ARG A 1 77 ? 10.519 -17.713 9.956 1.00 89.88 77 ARG A O 1
ATOM 618 N N . VAL A 1 78 ? 12.470 -18.219 10.938 1.00 87.62 78 VAL A N 1
ATOM 619 C CA . VAL A 1 78 ? 13.256 -18.159 9.695 1.00 87.62 78 VAL A CA 1
ATOM 620 C C . VAL A 1 78 ? 12.843 -19.267 8.719 1.00 87.62 78 VAL A C 1
ATOM 622 O O . VAL A 1 78 ? 12.740 -19.012 7.518 1.00 87.62 78 VAL A O 1
ATOM 625 N N . LEU A 1 79 ? 12.577 -20.485 9.199 1.00 88.62 79 LEU A N 1
ATOM 626 C CA . LEU A 1 79 ? 12.085 -21.583 8.360 1.00 88.62 79 LEU A CA 1
ATOM 627 C C . LEU A 1 79 ? 10.684 -21.301 7.814 1.00 88.62 79 LEU A C 1
ATOM 629 O O . LEU A 1 79 ? 10.444 -21.547 6.632 1.00 88.62 79 LEU A O 1
ATOM 633 N N . HIS A 1 80 ? 9.790 -20.745 8.633 1.00 87.81 80 HIS A N 1
ATOM 634 C CA . HIS A 1 80 ? 8.459 -20.327 8.209 1.00 87.81 80 HIS A CA 1
ATOM 635 C C . HIS A 1 80 ? 8.542 -19.252 7.125 1.00 87.81 80 HIS A C 1
ATOM 637 O O . HIS A 1 80 ? 7.949 -19.435 6.070 1.00 87.81 80 HIS A O 1
ATOM 643 N N . LEU A 1 81 ? 9.346 -18.199 7.320 1.00 82.44 81 LEU A N 1
ATOM 644 C CA . LEU A 1 81 ? 9.576 -17.163 6.305 1.00 82.44 81 LEU A CA 1
ATOM 645 C C . LEU A 1 81 ? 10.140 -17.748 5.004 1.00 82.44 81 LEU A C 1
ATOM 647 O O . LEU A 1 81 ? 9.665 -17.426 3.924 1.00 82.44 81 LEU A O 1
ATOM 651 N N . LYS A 1 82 ? 11.112 -18.665 5.081 1.00 82.69 82 LYS A N 1
ATOM 652 C CA . LYS A 1 82 ? 11.635 -19.350 3.886 1.00 82.69 82 LYS A CA 1
ATOM 653 C C . LYS A 1 82 ? 10.565 -20.194 3.193 1.00 82.69 82 LYS A C 1
ATOM 655 O O . LYS A 1 82 ? 10.519 -20.218 1.966 1.00 82.69 82 LYS A O 1
ATOM 660 N N . ARG A 1 83 ? 9.720 -20.896 3.952 1.00 81.44 83 ARG A N 1
ATOM 661 C CA . ARG A 1 83 ? 8.616 -21.706 3.422 1.00 81.44 83 ARG A CA 1
ATOM 662 C C . ARG A 1 83 ? 7.557 -20.818 2.767 1.00 81.44 83 ARG A C 1
ATOM 664 O O . ARG A 1 83 ? 7.159 -21.108 1.645 1.00 81.44 83 ARG A O 1
ATOM 671 N N . THR A 1 84 ? 7.147 -19.724 3.404 1.00 71.31 84 THR A N 1
ATOM 672 C CA . THR A 1 84 ? 6.179 -18.780 2.832 1.00 71.31 84 THR A CA 1
ATOM 673 C C . THR A 1 84 ? 6.742 -18.060 1.614 1.00 71.31 84 THR A C 1
ATOM 675 O O . THR A 1 84 ? 6.024 -17.934 0.633 1.00 71.31 84 THR A O 1
ATOM 678 N N . SER A 1 85 ? 8.026 -17.687 1.595 1.00 69.44 85 SER A N 1
ATOM 679 C CA . SER A 1 85 ? 8.682 -17.164 0.387 1.00 69.44 85 SER A CA 1
ATOM 680 C C . SER A 1 85 ? 8.701 -18.186 -0.754 1.00 69.44 85 SER A C 1
ATOM 682 O O . SER A 1 85 ? 8.436 -17.821 -1.895 1.00 69.44 85 SER A O 1
ATOM 684 N N . ARG A 1 86 ? 8.954 -19.473 -0.469 1.00 65.00 86 ARG A N 1
ATOM 685 C CA . ARG A 1 86 ? 8.878 -20.536 -1.487 1.00 65.00 86 ARG A CA 1
ATOM 686 C C . ARG A 1 86 ? 7.458 -20.750 -1.997 1.00 65.00 86 ARG A C 1
ATOM 688 O O . ARG A 1 86 ? 7.289 -20.842 -3.205 1.00 65.00 86 ARG A O 1
ATOM 695 N N . HIS A 1 87 ? 6.453 -20.785 -1.120 1.00 59.50 87 HIS A N 1
ATOM 696 C CA . HIS A 1 87 ? 5.049 -20.907 -1.530 1.00 59.50 87 HIS A CA 1
ATOM 697 C C . HIS A 1 87 ? 4.520 -19.650 -2.219 1.00 59.50 87 HIS A C 1
ATOM 699 O O . HIS A 1 87 ? 3.683 -19.771 -3.097 1.00 59.50 87 HIS A O 1
ATOM 705 N N . ALA A 1 88 ? 5.027 -18.460 -1.902 1.00 57.97 88 ALA A N 1
ATOM 706 C CA . ALA A 1 88 ? 4.741 -17.255 -2.676 1.00 57.97 88 ALA A CA 1
ATOM 707 C C . ALA A 1 88 ? 5.356 -17.327 -4.086 1.00 57.97 88 ALA A C 1
ATOM 709 O O . ALA A 1 88 ? 4.801 -16.756 -5.015 1.00 57.97 88 ALA A O 1
ATOM 710 N N . GLY A 1 89 ? 6.470 -18.051 -4.254 1.00 52.09 89 GLY A N 1
ATOM 711 C CA . GLY A 1 89 ? 7.039 -18.372 -5.567 1.00 52.09 89 GLY A CA 1
ATOM 712 C C . GLY A 1 89 ? 6.358 -19.545 -6.291 1.00 52.09 89 GLY A C 1
ATOM 713 O O . GLY A 1 89 ? 6.365 -19.562 -7.515 1.00 52.09 89 GLY A O 1
ATOM 714 N N . HIS A 1 90 ? 5.770 -20.498 -5.552 1.00 51.25 90 HIS A N 1
ATOM 715 C CA . HIS A 1 90 ? 5.118 -21.718 -6.070 1.00 51.25 90 HIS A CA 1
ATOM 716 C C . HIS A 1 90 ? 3.585 -21.659 -6.117 1.00 51.25 90 HIS A C 1
ATOM 718 O O . HIS A 1 90 ? 2.971 -22.530 -6.723 1.00 51.25 90 HIS A O 1
ATOM 724 N N . GLN A 1 91 ? 2.944 -20.613 -5.592 1.00 53.25 91 GLN A N 1
ATOM 725 C CA . GLN A 1 91 ? 1.721 -20.100 -6.206 1.00 53.25 91 GLN A CA 1
ATOM 726 C C . GLN A 1 91 ? 2.146 -19.437 -7.515 1.00 53.25 91 GLN A C 1
ATOM 728 O O . GLN A 1 91 ? 2.079 -18.219 -7.664 1.00 53.25 91 GLN A O 1
ATOM 733 N N . SER A 1 92 ? 2.669 -20.248 -8.440 1.00 55.47 92 SER A N 1
ATOM 734 C CA . SER A 1 92 ? 2.754 -19.852 -9.829 1.00 55.47 92 SER A CA 1
ATOM 735 C C . SER A 1 92 ? 1.342 -19.428 -10.179 1.00 55.47 92 SER A C 1
ATOM 737 O O . SER A 1 92 ? 0.397 -20.202 -10.006 1.00 55.47 92 SER A O 1
ATOM 739 N N . SER A 1 93 ? 1.175 -18.180 -10.597 1.00 60.25 93 SER A N 1
ATOM 740 C CA . SER A 1 93 ? -0.006 -17.819 -11.359 1.00 60.25 93 SER A CA 1
ATOM 741 C C . SER A 1 93 ? -0.232 -18.919 -12.404 1.00 60.25 93 SER A C 1
ATOM 743 O O . SER A 1 93 ? 0.729 -19.489 -12.928 1.00 60.25 93 SER A O 1
ATOM 745 N N . LYS A 1 94 ? -1.491 -19.240 -12.717 1.00 70.06 94 LYS A N 1
ATOM 746 C CA . LYS A 1 94 ? -1.834 -20.199 -13.788 1.00 70.06 94 LYS A CA 1
ATOM 747 C C . LYS A 1 94 ? -1.320 -19.758 -15.175 1.00 70.06 94 LYS A C 1
ATOM 749 O O . LYS A 1 94 ? -1.588 -20.417 -16.168 1.00 70.06 94 LYS A O 1
ATOM 754 N N . LEU A 1 95 ? -0.638 -18.617 -15.242 1.00 82.38 95 LEU A N 1
ATOM 755 C CA . LEU A 1 95 ? -0.208 -17.942 -16.448 1.00 82.38 95 LEU A CA 1
ATOM 756 C C . LEU A 1 95 ? 1.212 -18.384 -16.829 1.00 82.38 95 LEU A C 1
ATOM 758 O O . LEU A 1 95 ? 2.050 -18.571 -15.938 1.00 82.38 95 LEU A O 1
ATOM 762 N N . PRO A 1 96 ? 1.501 -18.511 -18.135 1.00 87.12 96 PRO A N 1
ATOM 763 C CA . PRO A 1 96 ? 2.844 -18.807 -18.614 1.00 87.12 96 PRO A CA 1
ATOM 764 C C . PRO A 1 96 ? 3.818 -17.706 -18.183 1.00 87.12 96 PRO A C 1
ATOM 766 O O . PRO A 1 96 ? 3.437 -16.544 -18.032 1.00 87.12 96 PRO A O 1
ATOM 769 N N . ARG A 1 97 ? 5.085 -18.074 -17.964 1.00 87.75 97 ARG A N 1
ATOM 770 C CA . ARG A 1 97 ? 6.148 -17.127 -17.609 1.00 87.75 97 ARG A CA 1
ATOM 771 C C . ARG A 1 97 ? 7.331 -17.284 -18.554 1.00 87.75 97 ARG A C 1
ATOM 773 O O . ARG A 1 97 ? 7.830 -18.389 -18.738 1.00 87.75 97 ARG A O 1
ATOM 780 N N . TYR A 1 98 ? 7.815 -16.167 -19.074 1.00 91.25 98 TYR A N 1
ATOM 781 C CA . TYR A 1 98 ? 8.959 -16.062 -19.966 1.00 91.25 98 TYR A CA 1
ATOM 782 C C . TYR A 1 98 ? 10.100 -15.331 -19.261 1.00 91.25 98 TYR A C 1
ATOM 784 O O . TYR A 1 98 ? 9.886 -14.361 -18.527 1.00 91.25 98 TYR A O 1
ATOM 792 N N . ARG A 1 99 ? 11.331 -15.809 -19.458 1.00 89.25 99 ARG A N 1
ATOM 793 C CA . ARG A 1 99 ? 12.526 -15.190 -18.882 1.00 89.25 99 ARG A CA 1
ATOM 794 C C . ARG A 1 99 ? 13.035 -14.088 -19.809 1.00 89.25 99 ARG A C 1
ATOM 796 O O . ARG A 1 99 ? 13.368 -14.349 -20.957 1.00 89.25 99 ARG A O 1
ATOM 803 N N . SER A 1 100 ? 13.170 -12.881 -19.278 1.00 89.50 100 SER A N 1
ATOM 804 C CA . SER A 1 100 ? 13.878 -11.777 -19.919 1.00 89.50 100 SER A CA 1
ATOM 805 C C . SER A 1 100 ? 15.375 -11.907 -19.654 1.00 89.50 100 SER A C 1
ATOM 807 O O . SER A 1 100 ? 15.804 -11.902 -18.496 1.00 89.50 100 SER A O 1
ATOM 809 N N . ALA A 1 101 ? 16.172 -12.022 -20.717 1.00 88.50 101 ALA A N 1
ATOM 810 C CA . ALA A 1 101 ? 17.631 -12.057 -20.619 1.00 88.50 101 ALA A CA 1
ATOM 811 C C . ALA A 1 101 ? 18.199 -10.713 -20.130 1.00 88.50 101 ALA A C 1
ATOM 813 O O . ALA A 1 101 ? 19.104 -10.694 -19.305 1.00 88.50 101 ALA A O 1
ATOM 814 N N . LEU A 1 102 ? 17.608 -9.594 -20.565 1.00 87.88 102 LEU A N 1
ATOM 815 C CA . LEU A 1 102 ? 18.087 -8.236 -20.275 1.00 87.88 102 LEU A CA 1
ATOM 816 C C . LEU A 1 102 ? 17.980 -7.843 -18.796 1.00 87.88 102 LEU A C 1
ATOM 818 O O . LEU A 1 102 ? 18.783 -7.053 -18.305 1.00 87.88 102 LEU A O 1
ATOM 822 N N . PHE A 1 103 ? 16.968 -8.356 -18.095 1.00 88.50 103 PHE A N 1
ATOM 823 C CA . PHE A 1 103 ? 16.690 -8.005 -16.697 1.00 88.50 103 PHE A CA 1
ATOM 824 C C . PHE A 1 103 ? 16.783 -9.200 -15.742 1.00 88.50 103 PHE A C 1
ATOM 826 O O . PHE A 1 103 ? 16.476 -9.049 -14.558 1.00 88.50 103 PHE A O 1
ATOM 833 N N . GLU A 1 104 ? 17.156 -10.377 -16.256 1.00 88.00 104 GLU A N 1
ATOM 834 C CA . GLU A 1 104 ? 17.257 -11.647 -15.525 1.00 88.00 104 GLU A CA 1
ATOM 835 C C . GLU A 1 104 ? 16.007 -11.971 -14.687 1.00 88.00 104 GLU A C 1
ATOM 837 O O . GLU A 1 104 ? 16.072 -12.463 -13.556 1.00 88.00 104 GLU A O 1
ATOM 842 N N . ARG A 1 105 ? 14.829 -11.672 -15.241 1.00 86.12 105 ARG A N 1
ATOM 843 C CA . ARG A 1 105 ? 13.540 -11.766 -14.546 1.00 86.12 105 ARG A CA 1
ATOM 844 C C . ARG A 1 105 ? 12.487 -12.489 -15.361 1.00 86.12 105 ARG A C 1
ATOM 846 O O . ARG A 1 105 ? 12.625 -12.655 -16.563 1.00 86.12 105 ARG A O 1
ATOM 853 N N . TRP A 1 106 ? 11.441 -12.932 -14.671 1.00 88.25 106 TRP A N 1
ATOM 854 C CA . TRP A 1 106 ? 10.343 -13.700 -15.247 1.00 88.25 106 TRP A CA 1
ATOM 855 C C . TRP A 1 106 ? 9.080 -12.849 -15.341 1.00 88.25 106 TRP A C 1
ATOM 857 O O . TRP A 1 106 ? 8.577 -12.392 -14.308 1.00 88.25 106 TRP A O 1
ATOM 867 N N . TYR A 1 107 ? 8.556 -12.712 -16.554 1.00 91.81 107 TYR A N 1
ATOM 868 C CA . TYR A 1 107 ? 7.354 -11.952 -16.896 1.00 91.81 107 TYR A CA 1
ATOM 869 C C . TYR A 1 107 ? 6.302 -12.858 -17.540 1.00 91.81 107 TYR A C 1
ATOM 871 O O . TYR A 1 107 ? 6.618 -13.964 -17.956 1.00 91.81 107 TYR A O 1
ATOM 879 N N . ILE A 1 108 ? 5.046 -12.420 -17.592 1.00 91.31 108 ILE A N 1
ATOM 880 C CA . ILE A 1 108 ? 3.937 -13.163 -18.217 1.00 91.31 108 ILE A CA 1
ATOM 881 C C . ILE A 1 108 ? 3.935 -12.998 -19.750 1.00 91.31 108 ILE A C 1
ATOM 883 O O . ILE A 1 108 ? 3.350 -13.805 -20.464 1.00 91.31 108 ILE A O 1
ATOM 887 N N . PHE A 1 109 ? 4.632 -11.983 -20.259 1.00 92.62 109 PHE A N 1
ATOM 888 C CA . PHE A 1 109 ? 4.762 -11.661 -21.681 1.00 92.62 109 PHE A CA 1
ATOM 889 C C . PHE A 1 109 ? 6.176 -11.957 -22.200 1.00 92.62 109 PHE A C 1
ATOM 891 O O . PHE A 1 109 ? 7.126 -12.024 -21.410 1.00 92.62 109 PHE A O 1
ATOM 898 N N . LYS A 1 110 ? 6.324 -12.108 -23.522 1.00 93.44 110 LYS A N 1
ATOM 899 C CA . LYS A 1 110 ? 7.632 -12.168 -24.189 1.00 93.44 110 LYS A CA 1
ATOM 900 C C . LYS A 1 110 ? 8.117 -10.756 -24.511 1.00 93.44 110 LYS A C 1
ATOM 902 O O . LYS A 1 110 ? 7.316 -9.857 -24.740 1.00 93.44 110 LYS A O 1
ATOM 907 N N . GLU A 1 111 ? 9.431 -10.553 -24.559 1.00 92.06 111 GLU A N 1
ATOM 908 C CA . GLU A 1 111 ? 9.994 -9.234 -24.902 1.00 92.06 111 GLU A CA 1
ATOM 909 C C . GLU A 1 111 ? 9.654 -8.806 -26.343 1.00 92.06 111 GLU A C 1
ATOM 911 O O . GLU A 1 111 ? 9.569 -7.615 -26.610 1.00 92.06 111 GLU A O 1
ATOM 916 N N . GLU A 1 112 ? 9.393 -9.759 -27.242 1.00 93.44 112 GLU A N 1
ATOM 917 C CA . GLU A 1 112 ? 8.961 -9.518 -28.630 1.00 93.44 112 GLU A CA 1
ATOM 918 C C . GLU A 1 112 ? 7.576 -8.851 -28.718 1.00 93.44 112 GLU A C 1
ATOM 920 O O . GLU A 1 112 ? 7.314 -8.070 -29.632 1.00 93.44 112 GLU A O 1
ATOM 925 N N . ASP A 1 113 ? 6.705 -9.104 -27.736 1.00 94.06 113 ASP A N 1
ATOM 926 C CA . ASP A 1 113 ? 5.329 -8.595 -27.703 1.00 94.06 113 ASP A CA 1
ATOM 927 C C . ASP A 1 113 ? 5.244 -7.152 -27.168 1.00 94.06 113 ASP A C 1
ATOM 929 O O . ASP A 1 113 ? 4.163 -6.550 -27.124 1.00 94.06 113 ASP A O 1
ATOM 933 N N . VAL A 1 114 ? 6.367 -6.586 -26.711 1.00 96.00 114 VAL A N 1
ATOM 934 C CA . VAL A 1 114 ? 6.420 -5.277 -26.055 1.00 96.00 114 VAL A CA 1
ATOM 935 C C . VAL A 1 114 ? 7.171 -4.274 -26.913 1.00 96.00 114 VAL A C 1
ATOM 937 O O . VAL A 1 114 ? 8.364 -4.408 -27.173 1.00 96.00 114 VAL A O 1
ATOM 940 N N . ARG A 1 115 ? 6.484 -3.188 -27.273 1.00 96.31 115 ARG A N 1
ATOM 941 C CA . ARG A 1 115 ? 7.110 -2.003 -27.863 1.00 96.31 115 ARG A CA 1
ATOM 942 C C . ARG A 1 115 ? 7.520 -1.036 -26.761 1.00 96.31 115 ARG A C 1
ATOM 944 O O . ARG A 1 115 ? 6.727 -0.726 -25.870 1.00 96.31 115 ARG A O 1
ATOM 951 N N . GLU A 1 116 ? 8.765 -0.578 -26.821 1.00 95.88 116 GLU A N 1
ATOM 952 C CA . GLU A 1 116 ? 9.362 0.339 -25.853 1.00 95.88 116 GLU A CA 1
ATOM 953 C C . GLU A 1 116 ? 9.699 1.679 -26.513 1.00 95.88 116 GLU A C 1
ATOM 955 O O . GLU A 1 116 ? 10.384 1.716 -27.531 1.00 95.88 116 GLU A O 1
ATOM 960 N N . GLU A 1 117 ? 9.275 2.774 -25.884 1.00 96.25 117 GLU A N 1
ATOM 961 C CA . GLU A 1 117 ? 9.613 4.144 -26.271 1.00 96.25 117 GLU A CA 1
ATOM 962 C C . GLU A 1 117 ? 10.146 4.918 -25.060 1.00 96.25 117 GLU A C 1
ATOM 964 O O . GLU A 1 117 ? 9.634 4.805 -23.940 1.00 96.25 117 GLU A O 1
ATOM 969 N N . SER A 1 118 ? 11.183 5.730 -25.271 1.00 95.00 118 SER A N 1
ATOM 970 C CA . SER A 1 118 ? 11.755 6.597 -24.239 1.00 95.00 118 SER A CA 1
ATOM 971 C C . SER A 1 118 ? 11.481 8.064 -24.539 1.00 95.00 118 SER A C 1
ATOM 973 O O . SER A 1 118 ? 11.746 8.541 -25.639 1.00 95.00 118 SER A O 1
ATOM 975 N N . THR A 1 119 ? 10.998 8.802 -23.543 1.00 94.12 119 THR A N 1
ATOM 976 C CA . THR A 1 119 ? 10.646 10.223 -23.669 1.00 94.12 119 THR A CA 1
ATOM 977 C C . THR A 1 119 ? 11.275 11.042 -22.541 1.00 94.12 119 THR A C 1
ATOM 979 O O . THR A 1 119 ? 11.688 10.522 -21.497 1.00 94.12 119 THR A O 1
ATOM 982 N N . LEU A 1 120 ? 11.323 12.359 -22.727 1.00 91.81 120 LEU A N 1
ATOM 983 C CA . LEU A 1 120 ? 11.664 13.309 -21.672 1.00 91.81 120 LEU A CA 1
ATOM 984 C C . LEU A 1 120 ? 10.644 13.258 -20.516 1.00 91.81 120 LEU A C 1
ATOM 986 O O . LEU A 1 120 ? 9.482 12.869 -20.675 1.00 91.81 120 LEU A O 1
ATOM 990 N N . GLY A 1 121 ? 11.103 13.591 -19.308 1.00 82.25 121 GLY A N 1
ATOM 991 C CA . GLY A 1 121 ? 10.238 13.714 -18.131 1.00 82.25 121 GLY A CA 1
ATOM 992 C C . GLY A 1 121 ? 9.319 14.929 -18.230 1.00 82.25 121 GLY A C 1
ATOM 993 O O . GLY A 1 121 ? 9.718 15.958 -18.760 1.00 82.25 121 GLY A O 1
ATOM 994 N N . ARG A 1 122 ? 8.098 14.826 -17.692 1.00 82.06 122 ARG A N 1
ATOM 995 C CA . ARG A 1 122 ? 7.174 15.963 -17.544 1.00 82.06 122 ARG A CA 1
ATOM 996 C C . ARG A 1 122 ? 6.963 16.242 -16.056 1.00 82.06 122 ARG A C 1
ATOM 998 O O . ARG A 1 122 ? 6.684 15.304 -15.314 1.00 82.06 122 ARG A O 1
ATOM 1005 N N . GLY A 1 123 ? 7.074 17.502 -15.639 1.00 80.69 123 GLY A N 1
ATOM 1006 C CA . GLY A 1 123 ? 6.846 17.940 -14.256 1.00 80.69 123 GLY A CA 1
ATOM 1007 C C . GLY A 1 123 ? 7.855 18.998 -13.790 1.00 80.69 123 GLY A C 1
ATOM 1008 O O . GLY A 1 123 ? 8.776 19.317 -14.542 1.00 80.69 123 GLY A O 1
ATOM 1009 N N . PRO A 1 124 ? 7.700 19.539 -12.566 1.00 78.88 124 PRO A N 1
ATOM 1010 C CA . PRO A 1 124 ? 8.689 20.432 -11.971 1.00 78.88 124 PRO A CA 1
ATOM 1011 C C . PRO A 1 124 ? 10.008 19.670 -11.811 1.00 78.88 124 PRO A C 1
ATOM 1013 O O . PRO A 1 124 ? 10.092 18.679 -11.086 1.00 78.88 124 PRO A O 1
ATOM 1016 N N . GLY A 1 125 ? 11.031 20.090 -12.546 1.00 75.12 125 GLY A N 1
ATOM 1017 C CA . GLY A 1 125 ? 12.319 19.415 -12.590 1.00 75.12 125 GLY A CA 1
ATOM 1018 C C . GLY A 1 125 ? 13.451 20.380 -12.912 1.00 75.12 125 GLY A C 1
ATOM 1019 O O . GLY A 1 125 ? 13.228 21.474 -13.421 1.00 75.12 125 GLY A O 1
ATOM 1020 N N . GLY A 1 126 ? 14.676 19.961 -12.595 1.00 84.62 126 GLY A N 1
ATOM 1021 C CA . GLY A 1 126 ? 15.890 20.692 -12.956 1.00 84.62 126 GLY A CA 1
ATOM 1022 C C . GLY A 1 126 ? 16.404 20.336 -14.354 1.00 84.62 126 GLY A C 1
ATOM 1023 O O . GLY A 1 126 ? 15.796 19.559 -15.092 1.00 84.62 126 GLY A O 1
ATOM 1024 N N . GLN A 1 127 ? 17.596 20.840 -14.686 1.00 85.75 127 GLN A N 1
ATOM 1025 C CA . GLN A 1 127 ? 18.259 20.604 -15.979 1.00 85.75 127 GLN A CA 1
ATOM 1026 C C . GLN A 1 127 ? 18.364 19.113 -16.347 1.00 85.75 127 GLN A C 1
ATOM 1028 O 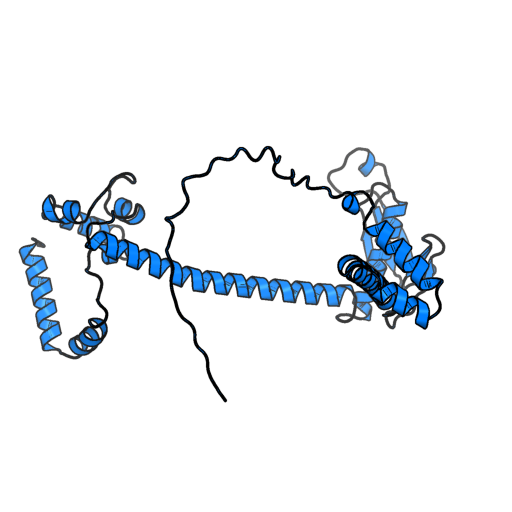O . GLN A 1 127 ? 18.200 18.742 -17.510 1.00 85.75 127 GLN A O 1
ATOM 1033 N N . ALA A 1 128 ? 18.584 18.248 -15.353 1.00 82.25 128 ALA A N 1
ATOM 1034 C CA . ALA A 1 128 ? 18.681 16.805 -15.552 1.00 82.25 128 ALA A CA 1
ATOM 1035 C C . ALA A 1 128 ? 17.375 16.184 -16.082 1.00 82.25 128 ALA A C 1
ATOM 1037 O O . ALA A 1 128 ? 17.423 15.333 -16.966 1.00 82.25 128 ALA A O 1
ATOM 1038 N N . THR A 1 129 ? 16.213 16.626 -15.593 1.00 82.88 129 THR A N 1
ATOM 1039 C CA . THR A 1 129 ? 14.899 16.118 -16.028 1.00 82.88 129 THR A CA 1
ATOM 1040 C C . THR A 1 129 ? 14.562 16.564 -17.448 1.00 82.88 129 THR A C 1
ATOM 1042 O O . THR A 1 129 ? 13.980 15.785 -18.203 1.00 82.88 129 THR A O 1
ATOM 1045 N N . ASN A 1 130 ? 14.965 17.785 -17.814 1.00 85.25 130 ASN A N 1
ATOM 1046 C CA . ASN A 1 130 ? 14.665 18.376 -19.120 1.00 85.25 130 ASN A CA 1
ATOM 1047 C C . ASN A 1 130 ? 15.543 17.811 -20.243 1.00 85.25 130 ASN A C 1
ATOM 1049 O O . ASN A 1 130 ? 15.095 17.736 -21.380 1.00 85.25 130 ASN A O 1
ATOM 1053 N N . ARG A 1 131 ? 16.785 17.410 -19.940 1.00 86.69 131 ARG A N 1
ATOM 1054 C CA . ARG A 1 131 ? 17.731 16.889 -20.944 1.00 86.69 131 ARG A CA 1
ATOM 1055 C C . ARG A 1 131 ? 17.743 15.366 -21.047 1.00 86.69 131 ARG A C 1
ATOM 1057 O O . ARG A 1 131 ? 18.047 14.829 -22.107 1.00 86.69 131 ARG A O 1
ATOM 1064 N N . ARG A 1 132 ? 17.454 14.646 -19.959 1.00 88.50 132 ARG A N 1
ATOM 1065 C CA . ARG A 1 132 ? 17.583 13.184 -19.929 1.00 88.50 132 ARG A CA 1
ATOM 1066 C C . ARG A 1 132 ? 16.283 12.499 -20.347 1.00 88.50 132 ARG A C 1
ATOM 1068 O O . ARG A 1 132 ? 15.251 12.653 -19.693 1.00 88.50 132 ARG A O 1
ATOM 1075 N N . MET A 1 133 ? 16.359 11.640 -21.365 1.00 90.75 133 MET A N 1
ATOM 1076 C CA . MET A 1 133 ? 15.287 10.700 -21.714 1.00 90.75 133 MET A CA 1
ATOM 1077 C C . MET A 1 133 ? 15.194 9.596 -20.655 1.00 90.75 133 MET A C 1
ATOM 1079 O O . MET A 1 133 ? 15.807 8.538 -20.767 1.00 90.75 133 MET A O 1
ATOM 1083 N N . GLN A 1 134 ? 14.491 9.885 -19.563 1.00 91.50 134 GLN A N 1
ATOM 1084 C CA . GLN A 1 134 ? 14.352 8.976 -18.422 1.00 91.50 134 GLN A CA 1
ATOM 1085 C C . GLN A 1 134 ? 12.992 8.275 -18.365 1.00 91.50 134 GLN A C 1
ATOM 1087 O O . GLN A 1 134 ? 12.876 7.241 -17.708 1.00 91.50 134 GLN A O 1
ATOM 1092 N N . THR A 1 135 ? 11.962 8.823 -19.010 1.00 94.75 135 THR A N 1
ATOM 1093 C CA . THR A 1 135 ? 10.603 8.274 -18.957 1.00 94.75 135 THR A CA 1
ATOM 1094 C C . THR A 1 135 ? 10.476 7.126 -19.940 1.00 94.75 135 THR A C 1
ATOM 1096 O O . THR A 1 135 ? 10.836 7.282 -21.101 1.00 94.75 135 THR A O 1
ATOM 1099 N N . VAL A 1 136 ? 9.930 6.000 -19.486 1.00 96.94 136 VAL A N 1
ATOM 1100 C CA . VAL A 1 136 ? 9.697 4.819 -20.325 1.00 96.94 136 VAL A CA 1
ATOM 1101 C C . VAL A 1 136 ? 8.203 4.667 -20.562 1.00 96.94 136 VAL A C 1
ATOM 1103 O O . VAL A 1 136 ? 7.412 4.742 -19.616 1.00 96.94 136 VAL A O 1
ATOM 1106 N N . ILE A 1 137 ? 7.828 4.450 -21.815 1.00 96.94 137 ILE A N 1
ATOM 1107 C CA . ILE A 1 137 ? 6.486 4.084 -22.250 1.00 96.94 137 ILE A CA 1
ATOM 1108 C C . ILE A 1 137 ? 6.591 2.677 -22.837 1.00 96.94 137 ILE A C 1
ATOM 1110 O O . ILE A 1 137 ? 7.354 2.440 -23.769 1.00 96.94 137 ILE A O 1
ATOM 1114 N N . LEU A 1 138 ? 5.865 1.729 -22.251 1.00 97.12 138 LEU A N 1
ATOM 1115 C CA . LEU A 1 138 ? 5.760 0.362 -22.751 1.00 97.12 138 LEU A CA 1
ATOM 1116 C C . LEU A 1 138 ? 4.347 0.128 -23.259 1.00 97.12 138 LEU A C 1
ATOM 1118 O O . LEU A 1 138 ? 3.388 0.401 -22.534 1.00 97.12 138 LEU A O 1
ATOM 1122 N N . LYS A 1 139 ? 4.225 -0.420 -24.465 1.00 97.50 139 LYS A N 1
ATOM 1123 C CA . LYS A 1 139 ? 2.964 -0.898 -25.025 1.00 97.50 139 LYS A CA 1
ATOM 1124 C C . LYS A 1 139 ? 3.064 -2.400 -25.270 1.00 97.50 139 LYS A C 1
ATOM 1126 O O . LYS A 1 139 ? 3.901 -2.840 -26.053 1.00 97.50 139 LYS A O 1
ATOM 1131 N N . HIS A 1 140 ? 2.205 -3.176 -24.616 1.00 97.19 140 HIS A N 1
ATOM 1132 C CA . HIS A 1 140 ? 2.036 -4.592 -24.938 1.00 97.19 140 HIS A CA 1
ATOM 1133 C C . HIS A 1 140 ? 1.110 -4.712 -26.147 1.00 97.19 140 HIS A C 1
ATOM 1135 O O . HIS A 1 140 ? -0.063 -4.365 -26.043 1.00 97.19 140 HIS A O 1
ATOM 1141 N N . VAL A 1 141 ? 1.633 -5.166 -27.285 1.00 95.81 141 VAL A N 1
ATOM 1142 C CA . VAL A 1 141 ? 0.903 -5.192 -28.561 1.00 95.81 141 VAL A CA 1
ATOM 1143 C C . VAL A 1 141 ? -0.372 -6.044 -28.494 1.00 95.81 141 VAL A C 1
ATOM 1145 O O . VAL A 1 141 ? -1.419 -5.522 -28.858 1.00 95.81 141 VAL A O 1
ATOM 1148 N N . PRO A 1 142 ? -0.363 -7.294 -27.988 1.00 94.94 142 PRO A N 1
ATOM 1149 C CA . PRO A 1 142 ? -1.553 -8.142 -28.080 1.00 94.94 142 PRO A CA 1
ATOM 1150 C C . PRO A 1 142 ? -2.642 -7.810 -27.049 1.00 94.94 142 PRO A C 1
ATOM 1152 O O . PRO A 1 142 ? -3.771 -8.256 -27.204 1.00 94.94 142 PRO A O 1
ATOM 1155 N N . SER A 1 143 ? -2.338 -7.057 -25.984 1.00 93.62 143 SER A N 1
ATOM 1156 C CA . SER A 1 143 ? -3.353 -6.637 -24.993 1.00 93.62 143 SER A CA 1
ATOM 1157 C C . SER A 1 143 ? -3.664 -5.143 -25.032 1.00 93.62 143 SER A C 1
ATOM 1159 O O . SER A 1 143 ? -4.474 -4.686 -24.236 1.00 93.62 143 SER A O 1
ATOM 1161 N N . ASP A 1 144 ? -2.962 -4.376 -25.868 1.00 95.12 144 ASP A N 1
ATOM 1162 C CA . ASP A 1 144 ? -3.024 -2.911 -25.953 1.00 95.12 144 ASP A CA 1
ATOM 1163 C C . ASP A 1 144 ? -2.862 -2.154 -24.615 1.00 95.12 144 ASP A C 1
ATOM 1165 O O . ASP A 1 144 ? -3.191 -0.972 -24.494 1.00 95.12 144 ASP A O 1
ATOM 1169 N N . ILE A 1 145 ? -2.281 -2.791 -23.593 1.00 96.19 145 ILE A N 1
ATOM 1170 C CA . ILE A 1 145 ? -2.016 -2.147 -22.303 1.00 96.19 145 ILE A CA 1
ATOM 1171 C C . ILE A 1 145 ? -0.769 -1.277 -22.432 1.00 96.19 145 ILE A C 1
ATOM 1173 O O . ILE A 1 145 ? 0.327 -1.760 -22.731 1.00 96.19 145 ILE A O 1
ATOM 1177 N N . ILE A 1 146 ? -0.946 0.012 -22.147 1.00 97.00 146 ILE A N 1
ATOM 1178 C CA . ILE A 1 146 ? 0.120 1.011 -22.166 1.00 97.00 146 ILE A CA 1
ATOM 1179 C C . ILE A 1 146 ? 0.475 1.392 -20.731 1.00 97.00 146 ILE A C 1
ATOM 1181 O O . ILE A 1 146 ? -0.382 1.769 -19.930 1.00 97.00 146 ILE A O 1
ATOM 1185 N N . VAL A 1 147 ? 1.763 1.327 -20.406 1.00 96.75 147 VAL A N 1
ATOM 1186 C CA . VAL A 1 147 ? 2.302 1.720 -19.106 1.00 96.75 147 VAL A CA 1
ATOM 1187 C C . VAL A 1 147 ? 3.370 2.781 -19.304 1.00 96.75 147 VAL A C 1
ATOM 1189 O O . VAL A 1 147 ? 4.394 2.546 -19.939 1.00 96.75 147 VAL A O 1
ATOM 1192 N N . LYS A 1 148 ? 3.152 3.947 -18.696 1.00 95.94 148 LYS A N 1
ATOM 1193 C CA . LYS A 1 148 ? 4.144 5.017 -18.593 1.00 95.94 148 LYS A CA 1
ATOM 1194 C C . LYS A 1 148 ? 4.743 5.025 -17.192 1.00 95.94 148 LYS A C 1
ATOM 1196 O O . LYS A 1 148 ? 4.006 5.082 -16.209 1.00 95.94 148 LYS A O 1
ATOM 1201 N N . PHE A 1 149 ? 6.069 5.007 -17.093 1.00 95.56 149 PHE A N 1
ATOM 1202 C CA . PHE A 1 149 ? 6.772 5.016 -15.813 1.00 95.56 149 PHE A CA 1
ATOM 1203 C C . PHE A 1 149 ? 7.927 6.023 -15.796 1.00 95.56 149 PHE A C 1
ATOM 1205 O O . PHE A 1 149 ? 8.777 6.056 -16.686 1.00 95.56 149 PHE A O 1
ATOM 1212 N N . SER A 1 150 ? 7.957 6.843 -14.747 1.00 91.69 150 SER A N 1
ATOM 1213 C CA . SER A 1 150 ? 8.977 7.859 -14.489 1.00 91.69 150 SER A CA 1
ATOM 1214 C C . SER A 1 150 ? 9.111 8.022 -12.977 1.00 91.69 150 SER A C 1
ATOM 1216 O O . SER A 1 150 ? 8.196 8.516 -12.320 1.00 91.69 150 SER A O 1
ATOM 1218 N N . ARG A 1 151 ? 10.212 7.526 -12.400 1.00 91.31 151 ARG A N 1
ATOM 1219 C CA . ARG A 1 151 ? 10.478 7.659 -10.957 1.00 91.31 151 ARG A CA 1
ATOM 1220 C C . ARG A 1 151 ? 11.958 7.776 -10.630 1.00 91.31 151 ARG A C 1
ATOM 1222 O O . ARG A 1 151 ? 12.326 8.568 -9.770 1.00 91.31 151 ARG A O 1
ATOM 1229 N N . PHE A 1 152 ? 12.794 6.959 -11.260 1.00 91.50 152 PHE A N 1
ATOM 1230 C CA . PHE A 1 152 ? 14.227 6.935 -10.993 1.00 91.50 152 PHE A CA 1
ATOM 1231 C C . PHE A 1 152 ? 14.980 7.831 -11.983 1.00 91.50 152 PHE A C 1
ATOM 1233 O O . PHE A 1 152 ? 14.551 7.947 -13.130 1.00 91.50 152 PHE A O 1
ATOM 1240 N N . PRO A 1 153 ? 16.135 8.401 -11.595 1.00 87.62 153 PRO A N 1
ATOM 1241 C CA . PRO A 1 153 ? 16.973 9.157 -12.526 1.00 87.62 153 PRO A CA 1
ATOM 1242 C C . PRO A 1 153 ? 17.541 8.291 -13.662 1.00 87.62 153 PRO A C 1
ATOM 1244 O O . PRO A 1 153 ? 17.777 8.773 -14.765 1.00 87.62 153 PRO A O 1
ATOM 1247 N N . SER A 1 154 ? 17.801 7.005 -13.403 1.00 91.75 154 SER A N 1
ATOM 1248 C CA . SER A 1 154 ? 18.379 6.079 -14.380 1.00 91.75 154 SER A CA 1
ATOM 1249 C C . SER A 1 154 ? 17.315 5.432 -15.269 1.00 91.75 154 SER A C 1
ATOM 1251 O O . SER A 1 154 ? 16.401 4.775 -14.760 1.00 91.75 154 SER A O 1
ATOM 1253 N N . LEU A 1 155 ? 17.519 5.499 -16.588 1.00 93.81 155 LEU A N 1
ATOM 1254 C CA . LEU A 1 155 ? 16.634 4.882 -17.578 1.00 93.81 155 LEU A CA 1
ATOM 1255 C C . LEU A 1 155 ? 16.499 3.367 -17.368 1.00 93.81 155 LEU A C 1
ATOM 1257 O O . LEU A 1 155 ? 15.386 2.860 -17.333 1.00 93.81 155 LEU A O 1
ATOM 1261 N N . HIS A 1 156 ? 17.600 2.644 -17.137 1.00 94.62 156 HIS A N 1
ATOM 1262 C CA . HIS A 1 156 ? 17.567 1.186 -16.952 1.00 94.62 156 HIS A CA 1
ATOM 1263 C C . HIS A 1 156 ? 16.675 0.740 -15.774 1.00 94.62 156 HIS A C 1
ATOM 1265 O O . HIS A 1 156 ? 15.878 -0.187 -15.924 1.00 94.62 156 HIS A O 1
ATOM 1271 N N . LEU A 1 157 ? 16.731 1.429 -14.624 1.00 95.00 157 LEU A N 1
ATOM 1272 C CA . LEU A 1 157 ? 15.825 1.131 -13.503 1.00 95.00 157 LEU A CA 1
ATOM 1273 C C . LEU A 1 157 ? 14.367 1.443 -13.848 1.00 95.00 157 LEU A C 1
ATOM 1275 O O . LEU A 1 157 ? 13.484 0.682 -13.456 1.00 95.00 157 LEU A O 1
ATOM 1279 N N . ASN A 1 158 ? 14.106 2.516 -14.603 1.00 95.19 158 ASN A N 1
ATOM 1280 C CA . ASN A 1 158 ? 12.756 2.815 -15.079 1.00 95.19 158 ASN A CA 1
ATOM 1281 C C . ASN A 1 158 ? 12.257 1.751 -16.065 1.00 95.19 158 ASN A C 1
ATOM 1283 O O . ASN A 1 158 ? 11.114 1.333 -15.935 1.00 95.19 158 ASN A O 1
ATOM 1287 N N . ARG A 1 159 ? 13.101 1.244 -16.975 1.00 95.94 159 ARG A N 1
ATOM 1288 C CA . ARG A 1 159 ? 12.757 0.151 -17.906 1.00 95.94 159 ARG A CA 1
ATOM 1289 C C . ARG A 1 159 ? 12.361 -1.118 -17.161 1.00 95.94 159 ARG A C 1
ATOM 1291 O O . ARG A 1 159 ? 11.337 -1.726 -17.470 1.00 95.94 159 ARG A O 1
ATOM 1298 N N . ARG A 1 160 ? 13.151 -1.491 -16.151 1.00 95.69 160 ARG A N 1
ATOM 1299 C CA . ARG A 1 160 ? 12.879 -2.650 -15.293 1.00 95.69 160 ARG A CA 1
ATOM 1300 C C . ARG A 1 160 ? 11.576 -2.476 -14.514 1.00 95.69 160 ARG A C 1
ATOM 1302 O O . ARG A 1 160 ? 10.735 -3.367 -14.514 1.00 95.69 160 ARG A O 1
ATOM 1309 N N . ALA A 1 161 ? 11.399 -1.325 -13.869 1.00 96.00 161 ALA A N 1
ATOM 1310 C CA . ALA A 1 161 ? 10.206 -1.040 -13.080 1.00 96.00 161 ALA A CA 1
ATOM 1311 C C . ALA A 1 161 ? 8.941 -0.932 -13.949 1.00 96.00 161 ALA A C 1
ATOM 1313 O O . ALA A 1 161 ? 7.878 -1.383 -13.532 1.00 96.00 161 ALA A O 1
ATOM 1314 N N . ALA A 1 162 ? 9.051 -0.394 -15.166 1.00 96.56 162 ALA A N 1
ATOM 1315 C CA . ALA A 1 162 ? 7.958 -0.344 -16.130 1.00 96.56 162 ALA A CA 1
ATOM 1316 C C . ALA A 1 162 ? 7.509 -1.752 -16.546 1.00 96.56 162 ALA A C 1
ATOM 1318 O O . ALA A 1 162 ? 6.309 -2.006 -16.583 1.00 96.56 162 ALA A O 1
ATOM 1319 N N . ARG A 1 163 ? 8.446 -2.682 -16.792 1.00 96.12 163 ARG A N 1
ATOM 1320 C CA . ARG A 1 163 ? 8.135 -4.091 -17.103 1.00 96.12 163 ARG A CA 1
ATOM 1321 C C . ARG A 1 163 ? 7.493 -4.816 -15.927 1.00 96.12 163 ARG A C 1
ATOM 1323 O O . ARG A 1 163 ? 6.518 -5.535 -16.117 1.00 96.12 163 ARG A O 1
ATOM 1330 N N . ASP A 1 164 ? 7.995 -4.591 -14.713 1.00 94.38 164 ASP A N 1
ATOM 1331 C CA . ASP A 1 164 ? 7.368 -5.128 -13.501 1.00 94.38 164 ASP A CA 1
ATOM 1332 C C . ASP A 1 164 ? 5.920 -4.620 -13.362 1.00 94.38 164 ASP A C 1
ATOM 1334 O O . ASP A 1 164 ? 5.013 -5.403 -13.094 1.00 94.38 164 ASP A O 1
ATOM 1338 N N . LEU A 1 165 ? 5.690 -3.324 -13.599 1.00 95.12 165 LEU A N 1
ATOM 1339 C CA . LEU A 1 165 ? 4.361 -2.717 -13.534 1.00 95.12 165 LEU A CA 1
ATOM 1340 C C . LEU A 1 165 ? 3.434 -3.227 -14.648 1.00 95.12 165 LEU A C 1
ATOM 1342 O O . LEU A 1 165 ? 2.275 -3.533 -14.378 1.00 95.12 165 LEU A O 1
ATOM 1346 N N . LEU A 1 166 ? 3.933 -3.353 -15.880 1.00 95.56 166 LEU A N 1
ATOM 1347 C CA . LEU A 1 166 ? 3.197 -3.944 -16.999 1.00 95.56 166 LEU A CA 1
ATOM 1348 C C . LEU A 1 166 ? 2.795 -5.388 -16.689 1.00 95.56 166 LEU A C 1
ATOM 1350 O O . LEU A 1 166 ? 1.652 -5.769 -16.920 1.00 95.56 166 LEU A O 1
ATOM 1354 N N . ASN A 1 167 ? 3.701 -6.163 -16.094 1.00 94.12 167 ASN A N 1
ATOM 1355 C CA . ASN A 1 167 ? 3.431 -7.530 -15.673 1.00 94.12 167 ASN A CA 1
ATOM 1356 C C . ASN A 1 167 ? 2.324 -7.602 -14.612 1.00 94.12 167 ASN A C 1
ATOM 1358 O O . ASN A 1 167 ? 1.428 -8.433 -14.724 1.00 94.12 167 ASN A O 1
ATOM 1362 N N . GLU A 1 168 ? 2.353 -6.722 -13.606 1.00 91.62 168 GLU A N 1
ATOM 1363 C CA . GLU A 1 168 ? 1.287 -6.652 -12.598 1.00 91.62 168 GLU A CA 1
ATOM 1364 C C . GLU A 1 168 ? -0.070 -6.259 -13.214 1.00 91.62 168 GLU A C 1
ATOM 1366 O O . GLU A 1 168 ? -1.098 -6.820 -12.837 1.00 91.62 168 GLU A O 1
ATOM 1371 N N . ARG A 1 169 ? -0.084 -5.329 -14.180 1.00 92.94 169 ARG A N 1
ATOM 1372 C CA . ARG A 1 169 ? -1.305 -4.909 -14.892 1.00 92.94 169 ARG A CA 1
ATOM 1373 C C . ARG A 1 169 ? -1.872 -6.006 -15.787 1.00 92.94 169 ARG A C 1
ATOM 1375 O O . ARG A 1 169 ? -3.083 -6.191 -15.811 1.00 92.94 169 ARG A O 1
ATOM 1382 N N . LEU A 1 170 ? -1.015 -6.743 -16.490 1.00 92.81 170 LEU A N 1
ATOM 1383 C CA . LEU A 1 170 ? -1.421 -7.902 -17.286 1.00 92.81 170 LEU A CA 1
ATOM 1384 C C . LEU A 1 170 ? -1.986 -9.013 -16.402 1.00 92.81 170 LEU A C 1
ATOM 1386 O O . LEU A 1 170 ? -3.013 -9.597 -16.731 1.00 92.81 170 LEU A O 1
ATOM 1390 N N . GLU A 1 171 ? -1.362 -9.276 -15.254 1.00 91.00 171 GLU A N 1
ATOM 1391 C CA . GLU A 1 171 ? -1.885 -10.242 -14.289 1.00 91.00 171 GLU A CA 1
ATOM 1392 C C . GLU A 1 171 ? -3.272 -9.828 -13.771 1.00 91.00 171 GLU A C 1
ATOM 1394 O O . GLU A 1 171 ? -4.167 -10.665 -13.674 1.00 91.00 171 GLU A O 1
ATOM 1399 N N . GLU A 1 172 ? -3.471 -8.541 -13.467 1.00 90.62 172 GLU A N 1
ATOM 1400 C CA . GLU A 1 172 ? -4.776 -7.995 -13.075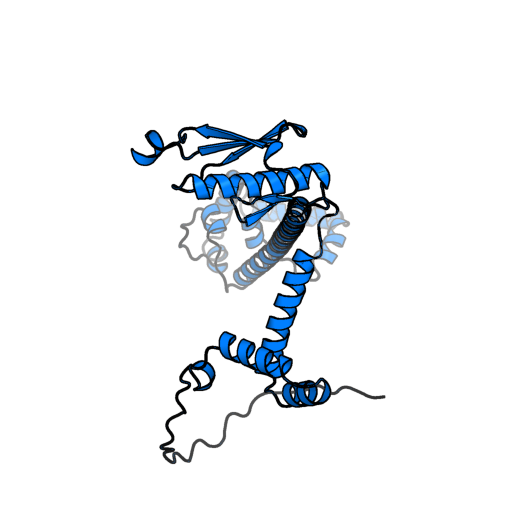 1.00 90.62 172 GLU A CA 1
ATOM 1401 C C . GLU A 1 172 ? -5.810 -8.111 -14.202 1.00 90.62 172 GLU A C 1
ATOM 1403 O O . GLU A 1 172 ? -6.942 -8.501 -13.936 1.00 90.62 172 GLU A O 1
ATOM 1408 N N . HIS A 1 173 ? -5.424 -7.844 -15.450 1.00 90.50 173 HIS A N 1
ATOM 1409 C CA . HIS A 1 173 ? -6.310 -7.973 -16.607 1.00 90.50 173 HIS A CA 1
ATOM 1410 C C . HIS A 1 173 ? -6.741 -9.427 -16.858 1.00 90.50 173 HIS A C 1
ATOM 1412 O O . HIS A 1 173 ? -7.899 -9.683 -17.166 1.00 90.50 173 HIS A O 1
ATOM 1418 N N . LEU A 1 174 ? -5.824 -10.388 -16.702 1.00 89.81 174 LEU A N 1
ATOM 1419 C CA . LEU A 1 174 ? -6.083 -11.803 -16.991 1.00 89.81 174 LEU A CA 1
ATOM 1420 C C . LEU A 1 174 ? -6.772 -12.548 -15.838 1.00 89.81 174 LEU A C 1
ATOM 1422 O O . LEU A 1 174 ? -7.610 -13.410 -16.084 1.00 89.81 174 LEU A O 1
ATOM 1426 N N . LEU A 1 175 ? -6.405 -12.263 -14.582 1.00 87.50 175 LEU A N 1
ATOM 1427 C CA . LEU A 1 175 ? -6.899 -12.991 -13.400 1.00 87.50 175 LEU A CA 1
ATOM 1428 C C . LEU A 1 175 ? -7.896 -12.188 -12.552 1.00 87.50 175 LEU A C 1
ATOM 1430 O O . LEU A 1 175 ? -8.529 -12.751 -11.659 1.00 87.50 175 LEU A O 1
ATOM 1434 N N . GLY A 1 176 ? -8.016 -10.874 -12.758 1.00 87.19 176 GLY A N 1
ATOM 1435 C CA . GLY A 1 176 ? -8.931 -10.016 -12.007 1.00 87.19 176 GLY A CA 1
ATOM 1436 C C . GLY A 1 176 ? -8.690 -10.071 -10.496 1.00 87.19 176 GLY A C 1
ATOM 1437 O O . GLY A 1 176 ? -7.640 -9.661 -9.992 1.00 87.19 176 GLY A O 1
ATOM 1438 N N . VAL A 1 177 ? -9.675 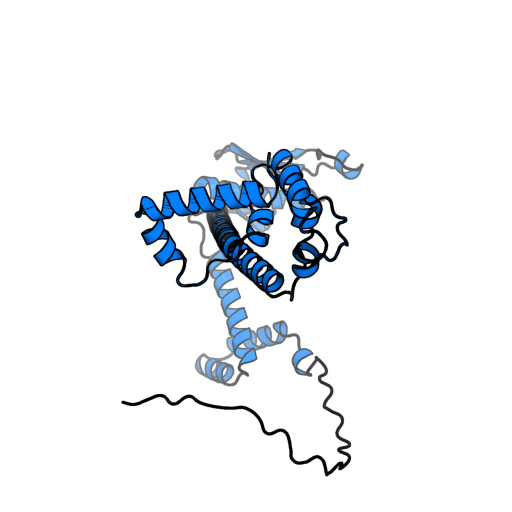-10.589 -9.756 1.00 80.62 177 VAL A N 1
ATOM 1439 C CA . VAL A 1 177 ? -9.674 -10.663 -8.281 1.00 80.62 177 VAL A CA 1
ATOM 1440 C C . VAL A 1 177 ? -8.591 -11.606 -7.742 1.00 80.62 177 VAL A C 1
ATOM 1442 O O . VAL A 1 177 ? -8.028 -11.341 -6.675 1.00 80.62 177 VAL A O 1
ATOM 1445 N N . ASP A 1 178 ? -8.248 -12.652 -8.495 1.00 81.62 178 ASP A N 1
ATOM 1446 C CA . ASP A 1 178 ? -7.262 -13.659 -8.084 1.00 81.62 178 ASP A CA 1
ATOM 1447 C C . ASP A 1 178 ? -5.810 -13.190 -8.264 1.00 81.62 178 ASP A C 1
ATOM 1449 O O . ASP A 1 178 ? -4.883 -13.754 -7.663 1.00 81.62 178 ASP A O 1
ATOM 1453 N N . SER A 1 179 ? -5.603 -12.112 -9.026 1.00 83.81 179 SER A N 1
ATOM 1454 C CA . SER A 1 179 ? -4.289 -11.494 -9.211 1.00 83.81 179 SER A CA 1
ATOM 1455 C C . SER A 1 179 ? -3.675 -11.042 -7.879 1.00 83.81 179 SER A C 1
ATOM 1457 O O . SER A 1 179 ? -4.361 -10.791 -6.877 1.00 83.81 179 SER A O 1
ATOM 1459 N N . VAL A 1 180 ? -2.347 -10.904 -7.831 1.00 79.31 180 VAL A N 1
ATOM 1460 C CA . VAL A 1 180 ? -1.663 -10.347 -6.649 1.00 79.31 180 VAL A CA 1
ATOM 1461 C C . VAL A 1 180 ? -2.194 -8.949 -6.294 1.00 79.31 180 VAL A C 1
ATOM 1463 O O . VAL A 1 180 ? -2.400 -8.648 -5.110 1.00 79.31 180 VAL A O 1
ATOM 1466 N N . LEU A 1 181 ? -2.445 -8.094 -7.293 1.00 82.69 181 LEU A N 1
ATOM 1467 C CA . LEU A 1 181 ? -3.008 -6.758 -7.083 1.00 82.69 181 LEU A CA 1
ATOM 1468 C C . LEU A 1 181 ? -4.460 -6.812 -6.599 1.00 82.69 181 LEU A C 1
ATOM 1470 O O . LEU A 1 181 ? -4.780 -6.130 -5.619 1.00 82.69 181 LEU A O 1
ATOM 1474 N N . GLY A 1 182 ? -5.296 -7.667 -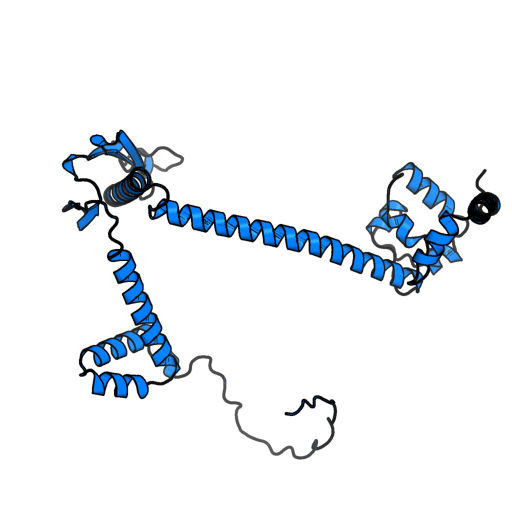7.193 1.00 82.44 182 GLY A N 1
ATOM 1475 C CA . GLY A 1 182 ? -6.687 -7.893 -6.795 1.00 82.44 182 GLY A CA 1
ATOM 1476 C C . GLY A 1 182 ? -6.801 -8.341 -5.338 1.00 82.44 182 GLY A C 1
ATOM 1477 O O . GLY A 1 182 ? -7.478 -7.698 -4.527 1.00 82.44 182 GLY A O 1
ATOM 1478 N N . ARG A 1 183 ? -6.014 -9.347 -4.936 1.00 84.19 183 ARG A N 1
ATOM 1479 C CA . ARG A 1 183 ? -5.940 -9.810 -3.538 1.00 84.19 183 ARG A CA 1
ATOM 1480 C C . ARG A 1 183 ? -5.463 -8.713 -2.583 1.00 84.19 183 ARG A C 1
ATOM 1482 O O . ARG A 1 183 ? -6.021 -8.540 -1.493 1.00 84.19 183 ARG A O 1
ATOM 1489 N N . ARG A 1 184 ? -4.458 -7.918 -2.976 1.00 86.19 184 ARG A N 1
ATOM 1490 C CA . ARG A 1 184 ? -3.987 -6.761 -2.186 1.00 86.19 184 ARG A CA 1
ATOM 1491 C C . ARG A 1 184 ? -5.053 -5.670 -2.067 1.00 86.19 184 ARG A C 1
ATOM 1493 O O . ARG A 1 184 ? -5.141 -5.045 -1.006 1.00 86.19 184 ARG A O 1
ATOM 1500 N N . LYS A 1 185 ? -5.829 -5.414 -3.122 1.00 89.06 185 LYS A N 1
ATOM 1501 C CA . LYS A 1 185 ? -6.930 -4.440 -3.138 1.00 89.06 185 LYS A CA 1
ATOM 1502 C C . LYS A 1 185 ? -8.050 -4.887 -2.200 1.00 89.06 185 LYS A C 1
ATOM 1504 O O . LYS A 1 185 ? -8.378 -4.146 -1.276 1.00 89.06 185 LYS A O 1
ATOM 1509 N N . MET A 1 186 ? -8.501 -6.137 -2.310 1.00 88.12 186 MET A N 1
ATOM 1510 C CA . MET A 1 186 ? -9.481 -6.734 -1.393 1.00 88.12 186 MET A CA 1
ATOM 1511 C C . MET A 1 186 ? -9.042 -6.647 0.073 1.00 88.12 186 MET A C 1
ATOM 1513 O O . MET A 1 186 ? -9.820 -6.269 0.953 1.00 88.12 186 MET A O 1
ATOM 1517 N N . LEU A 1 187 ? -7.772 -6.943 0.367 1.00 88.56 187 LEU A N 1
ATOM 1518 C CA . LEU A 1 187 ? -7.251 -6.837 1.730 1.00 88.56 187 LEU A CA 1
ATOM 1519 C C . LEU A 1 187 ? -7.242 -5.386 2.237 1.00 88.56 187 LEU A C 1
ATOM 1521 O O . LEU A 1 187 ? -7.563 -5.145 3.406 1.00 88.56 187 LEU A O 1
ATOM 1525 N N . ARG A 1 188 ? -6.884 -4.421 1.381 1.00 90.50 188 ARG A N 1
ATOM 1526 C CA . ARG A 1 188 ? -6.939 -2.985 1.701 1.00 90.50 188 ARG A CA 1
ATOM 1527 C C . ARG A 1 188 ? -8.367 -2.538 1.990 1.00 90.50 188 ARG A C 1
ATOM 1529 O O . ARG A 1 188 ? -8.595 -1.920 3.027 1.00 90.50 188 ARG A O 1
ATOM 1536 N N . GLU A 1 189 ? -9.325 -2.916 1.153 1.00 92.06 189 GLU A N 1
ATOM 1537 C CA . GLU A 1 189 ? -10.742 -2.602 1.351 1.00 92.06 189 GLU A CA 1
ATOM 1538 C C . GLU A 1 189 ? -11.288 -3.229 2.636 1.00 92.06 189 GLU A C 1
ATOM 1540 O O . GLU A 1 189 ? -11.928 -2.548 3.437 1.00 92.06 189 GLU A O 1
ATOM 1545 N N . ARG A 1 190 ? -10.956 -4.496 2.920 1.00 92.38 190 ARG A N 1
ATOM 1546 C CA . ARG A 1 190 ? -11.333 -5.161 4.177 1.00 92.38 190 ARG A CA 1
ATOM 1547 C C . ARG A 1 190 ? -10.779 -4.426 5.398 1.00 92.38 190 ARG A C 1
ATOM 1549 O O . ARG A 1 190 ? -11.487 -4.268 6.393 1.00 92.38 190 ARG A O 1
ATOM 1556 N N . ARG A 1 191 ? -9.526 -3.958 5.339 1.00 90.69 191 ARG A N 1
ATOM 1557 C CA . ARG A 1 191 ? -8.910 -3.148 6.407 1.00 90.69 191 ARG A CA 1
ATOM 1558 C C . ARG A 1 191 ? -9.595 -1.790 6.549 1.00 90.69 191 ARG A C 1
ATOM 1560 O O . ARG A 1 191 ? -9.871 -1.389 7.675 1.00 90.69 191 ARG A O 1
ATOM 1567 N N . ALA A 1 192 ? -9.909 -1.116 5.445 1.00 91.25 192 ALA A N 1
ATOM 1568 C CA . ALA A 1 192 ? -10.624 0.157 5.458 1.00 91.25 192 ALA A CA 1
ATOM 1569 C C . ALA A 1 192 ? -12.029 0.013 6.067 1.00 91.25 192 ALA A C 1
ATOM 1571 O O . ALA A 1 192 ? -12.383 0.779 6.958 1.00 91.25 192 ALA A O 1
ATOM 1572 N N . ARG A 1 193 ? -12.790 -1.024 5.683 1.00 93.00 193 ARG A N 1
ATOM 1573 C CA . ARG A 1 193 ? -14.105 -1.339 6.272 1.00 93.00 193 ARG A CA 1
ATOM 1574 C C . ARG A 1 193 ? -14.009 -1.583 7.779 1.00 93.00 193 ARG A C 1
ATOM 1576 O O . ARG A 1 193 ? -14.818 -1.055 8.533 1.00 93.00 193 ARG A O 1
ATOM 1583 N N . ARG A 1 194 ? -13.000 -2.335 8.239 1.00 90.19 194 ARG A N 1
ATOM 1584 C CA . ARG A 1 194 ? -12.756 -2.547 9.679 1.00 90.19 194 ARG A CA 1
ATOM 1585 C C . ARG A 1 194 ? -12.452 -1.241 10.407 1.00 90.19 194 ARG A C 1
ATOM 1587 O O . ARG A 1 194 ? -13.030 -1.004 11.456 1.00 90.19 194 ARG A O 1
ATOM 1594 N N . ARG A 1 195 ? -11.586 -0.391 9.845 1.00 84.56 195 ARG A N 1
ATOM 1595 C CA . ARG A 1 195 ? -11.273 0.925 10.424 1.00 84.56 195 ARG A CA 1
ATOM 1596 C C . ARG A 1 195 ? -12.521 1.795 10.539 1.00 84.56 195 ARG A C 1
ATOM 1598 O O . ARG A 1 195 ? -12.759 2.323 11.613 1.00 84.56 195 ARG A O 1
ATOM 1605 N N . LYS A 1 196 ? -13.342 1.869 9.485 1.00 88.62 196 LYS A N 1
ATOM 1606 C CA . LYS A 1 196 ? -14.618 2.603 9.512 1.00 88.62 196 LYS A CA 1
ATOM 1607 C C . LYS A 1 196 ? -15.531 2.111 10.639 1.00 88.62 196 LYS A C 1
ATOM 1609 O O . LYS A 1 196 ? -15.974 2.923 11.434 1.00 88.62 196 LYS A O 1
ATOM 1614 N N . LYS A 1 197 ? -15.717 0.791 10.775 1.00 90.00 197 LYS A N 1
ATOM 1615 C CA . LYS A 1 197 ? -16.515 0.203 11.869 1.00 90.00 197 LYS A CA 1
ATOM 1616 C C . LYS A 1 197 ? -15.970 0.540 13.257 1.00 90.00 197 LYS A C 1
ATOM 1618 O O . LYS A 1 197 ? -16.746 0.798 14.165 1.00 90.00 197 LYS A O 1
ATOM 1623 N N . VAL A 1 198 ? -14.647 0.528 13.431 1.00 83.75 198 VAL A N 1
ATOM 1624 C CA . VAL A 1 198 ? -14.015 0.892 14.710 1.00 83.75 198 VAL A CA 1
ATOM 1625 C C . VAL A 1 198 ? -14.242 2.367 15.022 1.00 83.75 198 VAL A C 1
ATOM 1627 O O . VAL A 1 198 ? -14.628 2.680 16.139 1.00 83.75 198 VAL A O 1
ATOM 1630 N N . VAL A 1 199 ? -14.050 3.259 14.048 1.00 80.88 199 VAL A N 1
ATOM 1631 C CA . VAL A 1 199 ? -14.306 4.698 14.221 1.00 80.88 199 VAL A CA 1
ATOM 1632 C C . VAL A 1 199 ? -15.775 4.949 14.560 1.00 80.88 199 VAL A C 1
ATOM 1634 O O . VAL A 1 199 ? -16.058 5.657 15.515 1.00 80.88 199 VAL A O 1
ATOM 1637 N N . GLU A 1 200 ? -16.705 4.313 13.848 1.00 85.25 200 GLU A N 1
ATOM 1638 C CA . GLU A 1 200 ? -18.143 4.428 14.115 1.00 85.25 200 GLU A CA 1
ATOM 1639 C C . GLU A 1 200 ? -18.516 3.909 15.514 1.00 85.25 200 GLU A C 1
ATOM 1641 O O . GLU A 1 200 ? -19.267 4.552 16.246 1.00 85.25 200 GLU A O 1
ATOM 1646 N N . TYR A 1 201 ? -17.956 2.768 15.922 1.00 85.69 201 TYR A N 1
ATOM 1647 C CA . TYR A 1 201 ? -18.135 2.226 17.268 1.00 85.69 201 TYR A CA 1
ATOM 1648 C C . TYR A 1 201 ? -17.583 3.168 18.345 1.00 85.69 201 TYR A C 1
ATOM 1650 O O . TYR A 1 201 ? -18.249 3.405 19.351 1.00 85.69 201 TYR A O 1
ATOM 1658 N N . LEU A 1 202 ? -16.386 3.723 18.134 1.00 78.69 202 LEU A N 1
ATOM 1659 C CA . LEU A 1 202 ? -15.775 4.678 19.056 1.00 78.69 202 LEU A CA 1
ATOM 1660 C C . LEU A 1 202 ? -16.560 5.988 19.121 1.00 78.69 202 LEU A C 1
ATOM 1662 O O . LEU A 1 202 ? -16.688 6.525 20.210 1.00 78.69 202 LEU A O 1
ATOM 1666 N N . ALA A 1 203 ? -17.143 6.463 18.019 1.00 77.94 203 ALA A N 1
ATOM 1667 C CA . ALA A 1 203 ? -18.024 7.631 18.014 1.00 77.94 203 ALA A CA 1
ATOM 1668 C C . ALA A 1 203 ? -19.319 7.366 18.801 1.00 77.94 203 ALA A C 1
ATOM 1670 O O . ALA A 1 203 ? -19.685 8.152 19.669 1.00 77.94 203 ALA A O 1
ATOM 1671 N N . LYS A 1 204 ? -19.967 6.211 18.589 1.00 78.56 204 LYS A N 1
ATOM 1672 C CA . LYS A 1 204 ? -21.149 5.786 19.367 1.00 78.56 204 LYS A CA 1
ATOM 1673 C C . LYS A 1 204 ? -20.837 5.628 20.858 1.00 78.56 204 LYS A C 1
ATOM 1675 O O . LYS A 1 204 ? -21.651 5.984 21.705 1.00 78.56 204 LYS A O 1
ATOM 1680 N N . LYS A 1 205 ? -19.658 5.096 21.196 1.00 72.94 205 LYS A N 1
ATOM 1681 C CA . LYS A 1 205 ? -19.199 4.969 22.585 1.00 72.94 205 LYS A CA 1
ATOM 1682 C C . LYS A 1 205 ? -18.793 6.322 23.181 1.00 72.94 205 LYS A C 1
ATOM 1684 O O . LYS A 1 205 ? -19.077 6.557 24.345 1.00 72.94 205 LYS A O 1
ATOM 1689 N N . GLY A 1 206 ? -18.176 7.198 22.392 1.00 60.69 206 GLY A N 1
ATOM 1690 C CA . GLY A 1 206 ? -17.829 8.572 22.757 1.00 60.69 206 GLY A CA 1
ATOM 1691 C C . GLY A 1 206 ? -19.067 9.410 23.056 1.00 60.69 206 GLY A C 1
ATOM 1692 O O . GLY A 1 206 ? -19.083 10.095 24.065 1.00 60.69 206 GLY A O 1
ATOM 1693 N N . GLY A 1 207 ? -20.147 9.246 22.286 1.00 57.16 207 GLY A N 1
ATOM 1694 C CA . GLY A 1 207 ? -21.453 9.824 22.618 1.00 57.16 207 GLY A CA 1
ATOM 1695 C C . GLY A 1 207 ? -21.972 9.355 23.982 1.00 57.16 207 GLY A C 1
ATOM 1696 O O . GLY A 1 207 ? -22.404 10.170 24.783 1.00 57.16 207 GLY A O 1
ATOM 1697 N N . LYS A 1 208 ? -21.834 8.060 24.308 1.00 49.25 208 LYS A N 1
ATOM 1698 C CA . LYS A 1 208 ? -22.198 7.530 25.640 1.00 49.25 208 LYS A CA 1
ATOM 1699 C C . LYS A 1 208 ? -21.287 8.026 26.771 1.00 49.25 208 LYS A C 1
ATOM 1701 O O . LYS A 1 208 ? -21.757 8.189 27.890 1.00 49.25 208 LYS A O 1
ATOM 1706 N N . LEU A 1 209 ? -19.999 8.240 26.496 1.00 44.53 209 LEU A N 1
ATOM 1707 C CA . LEU A 1 209 ? -19.040 8.775 27.469 1.00 44.53 209 LEU A CA 1
ATOM 1708 C C . LEU A 1 209 ? -19.270 10.273 27.718 1.00 44.53 209 LEU A C 1
ATOM 1710 O O . LEU A 1 209 ? -19.225 10.680 28.873 1.00 44.53 209 LEU A O 1
ATOM 1714 N N . ASN A 1 210 ? -19.603 11.046 26.676 1.00 50.28 210 ASN A N 1
ATOM 1715 C CA . ASN A 1 210 ? -19.970 12.459 26.792 1.00 50.28 210 ASN A CA 1
ATOM 1716 C C . ASN A 1 210 ? -21.240 12.653 27.634 1.00 50.28 210 ASN A C 1
ATOM 1718 O O . ASN A 1 210 ? -21.298 13.559 28.456 1.00 50.28 210 ASN A O 1
ATOM 1722 N N . CYS A 1 211 ? -22.237 11.770 27.503 1.00 49.22 211 CYS A N 1
ATOM 1723 C CA . CYS A 1 211 ? -23.417 11.814 28.371 1.00 49.22 211 CYS A CA 1
ATOM 1724 C C . CYS A 1 211 ? -23.082 11.490 29.838 1.00 49.22 211 CYS A C 1
ATOM 1726 O O . CYS A 1 211 ? -23.668 12.077 30.739 1.00 49.22 211 CYS A O 1
ATOM 1728 N N . HIS A 1 212 ? -22.138 10.577 30.098 1.00 50.06 212 HIS A N 1
ATOM 1729 C CA . HIS A 1 212 ? -21.762 10.206 31.467 1.00 50.06 212 HIS A CA 1
ATOM 1730 C C . HIS A 1 212 ? -20.906 11.281 32.158 1.00 50.06 212 HIS A C 1
ATOM 1732 O O . HIS A 1 212 ? -21.033 11.455 33.369 1.00 50.06 212 HIS A O 1
ATOM 1738 N N . CYS A 1 213 ? -20.023 11.988 31.441 1.00 57.59 213 CYS A N 1
ATOM 1739 C CA . CYS A 1 213 ? -19.291 13.107 32.043 1.00 57.59 213 CYS A CA 1
ATOM 1740 C C . CYS A 1 213 ? -20.210 14.305 32.290 1.00 57.59 213 CYS A C 1
ATOM 1742 O O . CYS A 1 213 ? -20.203 14.812 33.401 1.00 57.59 213 CYS A O 1
ATOM 1744 N N . LEU A 1 214 ? -21.098 14.647 31.348 1.00 62.56 214 LEU A N 1
ATOM 1745 C CA . LEU A 1 214 ? -22.055 15.741 31.536 1.00 62.56 214 LEU A CA 1
ATOM 1746 C C . LEU A 1 214 ? -22.988 15.496 32.735 1.00 62.56 214 LEU A C 1
ATOM 1748 O O . LEU A 1 214 ? -23.153 16.376 33.566 1.00 62.56 214 LEU A O 1
ATOM 1752 N N . LEU A 1 215 ? -23.529 14.282 32.897 1.00 64.69 215 LEU A N 1
ATOM 1753 C CA . LEU A 1 215 ? -24.361 13.943 34.064 1.00 64.69 215 LEU A CA 1
ATOM 1754 C C . LEU A 1 215 ? -23.598 14.029 35.392 1.00 64.69 215 LEU A C 1
ATOM 1756 O O . LEU A 1 215 ? -24.171 14.431 36.402 1.00 64.69 215 LEU A O 1
ATOM 1760 N N . LYS A 1 216 ? -22.315 13.653 35.398 1.00 70.19 216 LYS A N 1
ATOM 1761 C CA . LYS A 1 216 ? -21.472 13.753 36.590 1.00 70.19 216 LYS A CA 1
ATOM 1762 C C . LYS A 1 216 ? -21.159 15.212 36.925 1.00 70.19 216 LYS A C 1
ATOM 1764 O O . LYS A 1 216 ? -21.301 15.599 38.076 1.00 70.19 216 LYS A O 1
ATOM 1769 N N . ASP A 1 217 ? -20.795 16.012 35.930 1.00 71.69 217 ASP A N 1
ATOM 1770 C CA . ASP A 1 217 ? -20.462 17.425 36.114 1.00 71.69 217 ASP A CA 1
ATOM 1771 C C . ASP A 1 217 ? -21.689 18.221 36.603 1.00 71.69 217 ASP A C 1
ATOM 1773 O O . ASP A 1 217 ? -21.568 19.076 37.479 1.00 71.69 217 ASP A O 1
ATOM 1777 N N . VAL A 1 218 ? -22.887 17.893 36.100 1.00 70.50 218 VAL A N 1
ATOM 1778 C CA . VAL A 1 218 ? -24.167 18.439 36.589 1.00 70.50 218 VAL A CA 1
ATOM 1779 C C . VAL A 1 218 ? -24.440 18.007 38.037 1.00 70.50 218 VAL A C 1
ATOM 1781 O O . VAL A 1 218 ? -24.811 18.833 38.870 1.00 70.50 218 VAL A O 1
ATOM 1784 N N . TYR A 1 219 ? -24.224 16.731 38.373 1.00 74.25 219 TYR A N 1
ATOM 1785 C CA . TYR A 1 219 ? -24.399 16.226 39.739 1.00 74.25 219 TYR A CA 1
ATOM 1786 C C . TYR A 1 219 ? -23.438 16.896 40.733 1.00 74.25 219 TYR A C 1
ATOM 1788 O O . TYR A 1 219 ? -23.852 17.309 41.818 1.00 74.25 219 TYR A O 1
ATOM 1796 N N . ASP A 1 220 ? -22.167 17.043 40.365 1.00 77.06 220 ASP A N 1
ATOM 1797 C CA . ASP A 1 220 ? -21.145 17.669 41.203 1.00 77.06 220 ASP A CA 1
ATOM 1798 C C . ASP A 1 220 ? -21.452 19.169 41.415 1.00 77.06 220 ASP A C 1
ATOM 1800 O O . ASP A 1 220 ? -21.313 19.667 42.534 1.00 77.06 220 ASP A O 1
ATOM 1804 N N . PHE A 1 221 ? -21.963 19.877 40.395 1.00 80.88 221 PHE A N 1
ATOM 1805 C CA . PHE A 1 221 ? -22.445 21.264 40.515 1.00 80.88 221 PHE A CA 1
ATOM 1806 C C . PHE A 1 221 ? -23.615 21.395 41.502 1.00 80.88 221 PHE A C 1
ATOM 1808 O O . PHE A 1 221 ? -23.562 22.227 42.410 1.00 80.88 221 PHE A O 1
ATOM 1815 N N . HIS A 1 222 ? -24.641 20.542 41.392 1.00 71.38 222 HIS A N 1
ATOM 1816 C CA . HIS A 1 222 ? -25.798 20.590 42.297 1.00 71.38 222 HIS A CA 1
ATOM 1817 C C . HIS A 1 222 ? -25.450 20.285 43.756 1.00 71.38 222 HIS A C 1
ATOM 1819 O O . HIS A 1 222 ? -26.071 20.833 44.664 1.00 71.38 222 HIS A O 1
ATOM 1825 N N . ASN A 1 223 ? -24.426 19.464 43.991 1.00 76.88 223 ASN A N 1
ATOM 1826 C CA . ASN A 1 223 ? -23.912 19.193 45.333 1.00 76.88 223 ASN A CA 1
ATOM 1827 C C . ASN A 1 223 ? -22.918 20.258 45.835 1.00 76.88 223 ASN A C 1
ATOM 1829 O O . ASN A 1 223 ? -22.357 20.109 46.922 1.00 76.88 223 ASN A O 1
ATOM 1833 N N . GLY A 1 224 ? -22.682 21.325 45.061 1.00 75.69 224 GLY A N 1
ATOM 1834 C CA . GLY A 1 224 ? -21.774 22.419 45.410 1.00 75.69 224 GLY A CA 1
ATOM 1835 C C . GLY A 1 224 ? -20.291 22.041 45.373 1.00 75.69 224 GLY A C 1
ATOM 1836 O O . GLY A 1 224 ? -19.486 22.674 46.050 1.00 75.69 224 GLY A O 1
ATOM 1837 N N . GLN A 1 225 ? -19.933 20.988 44.634 1.00 79.31 225 GLN A N 1
ATOM 1838 C CA . GLN A 1 225 ? -18.560 20.498 44.466 1.00 79.31 225 GLN A CA 1
ATOM 1839 C C . GLN A 1 225 ? -17.958 20.864 43.098 1.00 79.31 225 GLN A C 1
ATOM 1841 O O . GLN A 1 225 ? -16.766 20.641 42.879 1.00 79.31 225 GLN A O 1
ATOM 1846 N N . GLY A 1 226 ? -18.762 21.413 42.182 1.00 79.06 226 GLY A N 1
ATOM 1847 C CA . GLY A 1 226 ? -18.365 21.777 40.824 1.00 79.06 226 GLY A CA 1
ATOM 1848 C C . GLY A 1 226 ? -18.825 23.178 40.421 1.00 79.06 226 GLY A C 1
ATOM 1849 O O . GLY A 1 226 ? -19.760 23.721 41.001 1.00 79.06 226 GLY A O 1
ATOM 1850 N N . TYR A 1 227 ? -18.173 23.717 39.390 1.00 84.69 227 TYR A N 1
ATOM 1851 C CA . TYR A 1 227 ? -18.449 25.025 38.790 1.00 84.69 227 TYR A CA 1
ATOM 1852 C C . TYR A 1 227 ? -19.159 24.861 37.441 1.00 84.69 227 TYR A C 1
ATOM 1854 O O . TYR A 1 227 ? -19.020 23.819 36.793 1.00 84.69 227 TYR A O 1
ATOM 1862 N N . LEU A 1 228 ? -19.856 25.901 36.976 1.00 81.94 228 LEU A N 1
ATOM 1863 C CA . LEU A 1 228 ? -20.420 25.908 35.621 1.00 81.94 228 LEU A CA 1
ATOM 1864 C C . LEU A 1 228 ? -19.322 25.778 34.544 1.00 81.94 228 LEU A C 1
ATOM 1866 O O . LEU A 1 228 ? -18.264 26.407 34.657 1.00 81.94 228 LEU A O 1
ATOM 1870 N N . PRO A 1 229 ? -19.550 24.986 33.479 1.00 80.81 229 PRO A N 1
ATOM 1871 C CA . PRO A 1 229 ? -18.587 24.836 32.396 1.00 80.81 229 PRO A CA 1
ATOM 1872 C C . PRO A 1 229 ? -18.489 26.113 31.537 1.00 80.81 229 PRO A C 1
ATOM 1874 O O . PRO A 1 229 ? -19.467 26.858 31.421 1.00 80.81 229 PRO A O 1
ATOM 1877 N N . PRO A 1 230 ? -17.351 26.351 30.851 1.00 80.31 230 PRO A N 1
ATOM 1878 C CA . PRO A 1 230 ? -17.149 27.550 30.030 1.00 80.31 230 PRO A CA 1
ATOM 1879 C C . PRO A 1 230 ? -18.186 27.748 28.916 1.00 80.31 230 PRO A C 1
ATOM 1881 O O . PRO A 1 230 ? -18.455 28.885 28.537 1.00 80.31 230 PRO A O 1
ATOM 1884 N N . SER A 1 231 ? -18.783 26.664 28.398 1.00 77.56 231 SER A N 1
ATOM 1885 C CA . SER A 1 231 ? -19.875 26.747 27.418 1.00 77.56 231 SER A CA 1
ATOM 1886 C C . SER A 1 231 ? -21.099 27.455 28.000 1.00 77.56 231 SER A C 1
ATOM 1888 O O . SER A 1 231 ? -21.606 28.395 27.394 1.00 77.56 231 SER A O 1
ATOM 1890 N N . VAL A 1 232 ? -21.511 27.068 29.209 1.00 75.62 232 VAL A N 1
ATOM 1891 C CA . VAL A 1 232 ? -22.681 27.623 29.905 1.00 75.62 232 VAL A CA 1
ATOM 1892 C C . VAL A 1 232 ? -22.409 29.038 30.425 1.00 75.62 232 VAL A C 1
ATOM 1894 O O . VAL A 1 232 ? -23.280 29.898 30.333 1.00 75.62 232 VAL A O 1
ATOM 1897 N N . LEU A 1 233 ? -21.191 29.328 30.897 1.00 81.44 233 LEU A N 1
ATOM 1898 C CA . LEU A 1 233 ? -20.801 30.685 31.310 1.00 81.44 233 LEU A CA 1
ATOM 1899 C C . LEU A 1 233 ? -20.889 31.686 30.154 1.00 81.44 233 LEU A C 1
ATOM 1901 O O . LEU A 1 233 ? -21.421 32.781 30.330 1.00 81.44 233 LEU A O 1
ATOM 1905 N N . ARG A 1 234 ? -20.434 31.282 28.960 1.00 78.81 234 ARG A N 1
ATOM 1906 C CA . ARG A 1 234 ? -20.537 32.097 27.746 1.00 78.81 234 ARG A CA 1
ATOM 1907 C C . ARG A 1 234 ? -21.995 32.350 27.358 1.00 78.81 234 ARG A C 1
ATOM 1909 O O . ARG A 1 234 ? -22.319 33.462 26.954 1.00 78.81 234 ARG A O 1
ATOM 1916 N N . GLU A 1 235 ? -22.866 31.347 27.493 1.00 75.31 235 GLU A N 1
ATOM 1917 C CA . GLU A 1 235 ? -24.308 31.510 27.255 1.00 75.31 235 GLU A CA 1
ATOM 1918 C C . GLU A 1 235 ? -24.934 32.512 28.231 1.00 75.31 235 GLU A C 1
ATOM 1920 O O . GLU A 1 235 ? -25.730 33.348 27.812 1.00 75.31 235 GLU A O 1
ATOM 1925 N N . MET A 1 236 ? -24.530 32.472 29.502 1.00 71.44 236 MET A N 1
ATOM 1926 C CA . MET A 1 236 ? -24.995 33.384 30.551 1.00 71.44 236 MET A CA 1
ATOM 1927 C C . MET A 1 236 ? -24.348 34.782 30.503 1.00 71.44 236 MET A C 1
ATOM 1929 O O . MET A 1 236 ? -24.744 35.660 31.265 1.00 71.44 236 MET A O 1
ATOM 1933 N N . GLY A 1 237 ? -23.381 35.015 29.607 1.00 74.31 237 GLY A N 1
ATOM 1934 C CA . GLY A 1 237 ? -22.703 36.306 29.457 1.00 74.31 237 GLY A CA 1
ATOM 1935 C C . GLY A 1 237 ? -21.602 36.585 30.488 1.00 74.31 237 GLY A C 1
ATOM 1936 O O . GLY A 1 237 ? -21.209 37.738 30.646 1.00 74.31 237 GLY A O 1
ATOM 1937 N N . TYR A 1 238 ? -21.096 35.555 31.171 1.00 80.06 238 TYR A N 1
ATOM 1938 C CA . TYR A 1 238 ? -19.937 35.657 32.061 1.00 80.06 238 TYR A CA 1
ATOM 1939 C C . TYR A 1 238 ? -18.625 35.400 31.305 1.00 80.06 238 TYR A C 1
ATOM 1941 O O . TYR A 1 238 ? -18.584 34.661 30.318 1.00 80.06 238 TYR A O 1
ATOM 1949 N N . ASP A 1 239 ? -17.525 35.960 31.814 1.00 81.00 239 ASP A N 1
ATOM 1950 C CA . ASP A 1 239 ? -16.180 35.679 31.303 1.00 81.00 239 ASP A CA 1
ATOM 1951 C C . ASP A 1 239 ? -15.797 34.199 31.486 1.00 81.00 239 ASP A C 1
ATOM 1953 O O . ASP A 1 239 ? -16.102 33.583 32.509 1.00 81.00 239 ASP A O 1
ATOM 1957 N N . GLU A 1 240 ? -15.051 33.632 30.530 1.00 69.75 240 GLU A N 1
ATOM 1958 C CA . GLU A 1 240 ? -14.688 32.199 30.501 1.00 69.75 240 GLU A CA 1
ATOM 1959 C C . GLU A 1 240 ? -13.838 31.733 31.700 1.00 69.75 240 GLU A C 1
ATOM 1961 O O . GLU A 1 240 ? -13.695 30.533 31.934 1.00 69.75 240 GLU A O 1
ATOM 1966 N N . GLY A 1 241 ? -13.259 32.672 32.456 1.00 75.00 241 GLY A N 1
ATOM 1967 C CA . GLY A 1 241 ? -12.483 32.408 33.671 1.00 75.00 241 GLY A CA 1
ATOM 1968 C C . GLY A 1 241 ? -13.288 32.458 34.974 1.00 75.00 241 GLY A C 1
ATOM 1969 O O . GLY A 1 241 ? -12.728 32.173 36.036 1.00 75.00 241 GLY A O 1
ATOM 1970 N N . SER A 1 242 ? -14.567 32.833 34.918 1.00 78.75 242 SER A N 1
ATOM 1971 C CA . SER A 1 242 ? -15.413 33.010 36.098 1.00 78.75 242 SER A CA 1
ATOM 1972 C C . SER A 1 242 ? -15.766 31.670 36.741 1.00 78.75 242 SER A C 1
ATOM 1974 O O . SER A 1 242 ? -16.142 30.714 36.071 1.00 78.75 242 SER A O 1
ATOM 1976 N N . ARG A 1 243 ? -15.657 31.589 38.069 1.00 80.38 243 ARG A N 1
ATOM 1977 C CA . ARG A 1 243 ? -16.005 30.390 38.842 1.00 80.38 243 ARG A CA 1
ATOM 1978 C C . ARG A 1 243 ? -17.355 30.587 39.516 1.00 80.38 243 ARG A C 1
ATOM 1980 O O . ARG A 1 243 ? -17.421 31.153 40.601 1.00 80.38 243 ARG A O 1
ATOM 1987 N N . VAL A 1 244 ? -18.414 30.141 38.848 1.00 78.94 244 VAL A N 1
ATOM 1988 C CA . VAL A 1 244 ? -19.792 30.251 39.344 1.00 78.94 244 VAL A CA 1
ATOM 1989 C C . VAL A 1 244 ? -20.225 28.914 39.944 1.00 78.94 244 VAL A C 1
ATOM 1991 O O . VAL A 1 244 ? -20.319 27.916 39.228 1.00 78.94 244 VAL A O 1
ATOM 1994 N N . ASP A 1 245 ? -20.471 28.919 41.254 1.00 79.88 245 ASP A N 1
ATOM 1995 C CA . ASP A 1 245 ? -21.029 27.801 42.028 1.00 79.88 245 ASP A CA 1
ATOM 1996 C C . ASP A 1 245 ? -22.553 27.909 42.145 1.00 79.88 245 ASP A C 1
ATOM 1998 O O . ASP A 1 245 ? -23.118 28.999 42.031 1.00 79.88 245 ASP A O 1
ATOM 2002 N N . ILE A 1 246 ? -23.223 26.804 42.490 1.00 77.56 246 ILE A N 1
ATOM 2003 C CA . ILE A 1 246 ? -24.679 26.795 42.701 1.00 77.56 246 ILE A CA 1
ATOM 2004 C C . ILE A 1 246 ? -25.132 27.799 43.773 1.00 77.56 246 ILE A C 1
ATOM 2006 O O . ILE A 1 246 ? -26.155 28.457 43.619 1.00 77.56 246 ILE A O 1
ATOM 2010 N N . LYS A 1 247 ? -24.338 27.989 44.832 1.00 73.38 247 LYS A N 1
ATOM 2011 C CA . LYS A 1 247 ? -24.620 28.991 45.870 1.00 73.38 247 LYS A CA 1
ATOM 2012 C C . LYS A 1 247 ? -24.510 30.411 45.333 1.00 73.38 247 LYS A C 1
ATOM 2014 O O . LYS A 1 247 ? -25.348 31.246 45.628 1.00 73.38 247 LYS A O 1
ATOM 2019 N N . HIS A 1 248 ? -23.505 30.680 44.503 1.00 75.06 248 HIS A N 1
ATOM 2020 C CA . HIS A 1 248 ? -23.331 31.999 43.903 1.00 75.06 248 HIS A CA 1
ATOM 2021 C C . HIS A 1 248 ? -24.493 32.339 42.968 1.00 75.06 248 HIS A C 1
ATOM 2023 O O . HIS A 1 248 ? -25.008 33.453 43.015 1.00 75.06 248 HIS A O 1
ATOM 2029 N N . LEU A 1 249 ? -24.947 31.339 42.205 1.00 72.38 249 LEU A N 1
ATOM 2030 C CA . LEU A 1 249 ? -26.110 31.448 41.338 1.00 72.38 249 LEU A CA 1
ATOM 2031 C C . LEU A 1 249 ? -27.372 31.772 42.160 1.00 72.38 249 LEU A C 1
ATOM 2033 O O . LEU A 1 249 ? -28.027 32.765 41.875 1.00 72.38 249 LEU A O 1
ATOM 2037 N N . PHE A 1 250 ? -27.682 31.006 43.215 1.00 67.06 250 PHE A N 1
ATOM 2038 C CA . PHE A 1 250 ? -28.972 31.081 43.925 1.00 67.06 250 PHE A CA 1
ATOM 2039 C C . PHE A 1 250 ? -29.000 31.854 45.265 1.00 67.06 250 PHE A C 1
ATOM 2041 O O . PHE A 1 250 ? -30.076 31.986 45.834 1.00 67.06 250 PHE A O 1
ATOM 2048 N N . GLU A 1 251 ? -27.892 32.361 45.817 1.00 61.28 251 GLU A N 1
ATOM 2049 C CA . GLU A 1 251 ? -27.903 33.073 47.118 1.00 61.28 251 GLU A CA 1
ATOM 2050 C C . GLU A 1 251 ? -27.777 34.600 46.973 1.00 61.28 251 GLU A C 1
ATOM 2052 O O . GLU A 1 251 ? -28.458 35.338 47.685 1.00 61.28 251 GLU A O 1
ATOM 2057 N N . CYS A 1 252 ? -26.959 35.098 46.039 1.00 54.34 252 CYS A N 1
ATOM 2058 C CA . CYS A 1 252 ? -26.708 36.542 45.885 1.00 54.34 252 CYS A CA 1
ATOM 2059 C C . CYS A 1 252 ? -27.529 37.196 44.759 1.00 54.34 252 CYS A C 1
ATOM 2061 O O . CYS A 1 252 ? -27.700 38.414 44.745 1.00 54.34 252 CYS A O 1
ATOM 2063 N N . GLU A 1 253 ? -28.058 36.394 43.830 1.00 53.91 253 GLU A N 1
ATOM 2064 C CA . GLU A 1 253 ? -28.579 36.853 42.538 1.00 53.91 253 GLU A CA 1
ATOM 2065 C C . GLU A 1 253 ? -29.982 36.321 42.197 1.00 53.91 253 GLU A C 1
ATOM 2067 O O . GLU A 1 253 ? -30.382 36.360 41.038 1.00 53.91 253 GLU A O 1
ATOM 2072 N N . CYS A 1 254 ? -30.805 35.901 43.168 1.00 53.50 254 CYS A N 1
ATOM 2073 C CA . CYS A 1 254 ? -32.181 35.442 42.885 1.00 53.50 254 CYS A CA 1
ATOM 2074 C C . CYS A 1 254 ? -33.014 36.423 42.038 1.00 53.50 254 CYS A C 1
ATOM 2076 O O . CYS A 1 254 ? -33.903 36.000 41.305 1.00 53.50 254 CYS A O 1
ATOM 2078 N N . LYS A 1 255 ? -32.724 37.730 42.116 1.00 56.25 255 LYS A N 1
ATOM 2079 C CA . LYS A 1 255 ? -33.373 38.765 41.292 1.00 56.25 255 LYS A CA 1
ATOM 2080 C C . LYS A 1 255 ? -32.752 38.939 39.892 1.00 56.25 255 LYS A C 1
ATOM 2082 O O . LYS A 1 255 ? -33.401 39.512 39.026 1.00 56.25 255 LYS A O 1
ATOM 2087 N N . ASN A 1 256 ? -31.537 38.438 39.662 1.00 60.47 256 ASN A N 1
ATOM 2088 C CA . ASN A 1 256 ? -30.758 38.604 38.427 1.00 60.47 256 ASN A CA 1
ATOM 2089 C C . ASN A 1 256 ? -30.701 37.337 37.558 1.00 60.47 256 ASN A C 1
ATOM 2091 O O . ASN A 1 256 ? -30.592 37.460 36.339 1.00 60.47 256 ASN A O 1
ATOM 2095 N N . ILE A 1 257 ? -30.836 36.138 38.140 1.00 67.00 257 ILE A N 1
ATOM 2096 C CA . ILE A 1 257 ? -30.846 34.869 37.387 1.00 67.00 257 ILE A CA 1
ATOM 2097 C C . ILE A 1 257 ? -31.916 34.888 36.291 1.00 67.00 257 ILE A C 1
ATOM 2099 O O . ILE A 1 257 ? -31.679 34.442 35.172 1.00 67.00 257 ILE A O 1
ATOM 2103 N N . TRP A 1 258 ? -33.104 35.412 36.595 1.00 64.50 258 TRP A N 1
ATOM 2104 C CA . TRP A 1 258 ? -34.228 35.364 35.669 1.00 64.50 258 TRP A CA 1
ATOM 2105 C C . TRP A 1 258 ? -34.038 36.244 34.417 1.00 64.50 258 TRP A C 1
ATOM 2107 O O . TRP A 1 258 ? -34.172 35.717 33.310 1.00 64.50 258 TRP A O 1
ATOM 2117 N N . PRO A 1 259 ? -33.635 37.528 34.530 1.00 67.06 259 PRO A N 1
ATOM 2118 C CA . PRO A 1 259 ? -33.205 38.324 33.378 1.00 67.06 259 PRO A CA 1
ATOM 2119 C C . PRO A 1 259 ? -32.103 37.663 32.539 1.00 67.06 259 PRO A C 1
ATOM 2121 O O . PRO A 1 259 ? -32.146 37.744 31.310 1.00 67.06 259 PRO A O 1
ATOM 2124 N N . ILE A 1 260 ? -31.143 36.986 33.183 1.00 68.31 260 ILE A N 1
ATOM 2125 C CA . ILE A 1 260 ? -30.065 36.256 32.500 1.00 68.31 260 ILE A CA 1
ATOM 2126 C C . ILE A 1 260 ? -30.652 35.091 31.696 1.00 68.31 260 ILE A C 1
ATOM 2128 O O . ILE A 1 260 ? -30.449 35.037 30.486 1.00 68.31 260 ILE A O 1
ATOM 2132 N N . ILE A 1 261 ? -31.469 34.229 32.311 1.00 66.25 261 ILE A N 1
ATOM 2133 C CA . ILE A 1 261 ? -32.151 33.114 31.629 1.00 66.25 261 ILE A CA 1
ATOM 2134 C C . ILE A 1 261 ? -33.016 33.621 30.468 1.00 66.25 261 ILE A C 1
ATOM 2136 O O . ILE A 1 261 ? -32.988 33.050 29.377 1.00 66.25 261 ILE A O 1
ATOM 2140 N N . GLN A 1 262 ? -33.766 34.708 30.664 1.00 66.00 262 GLN A N 1
ATOM 2141 C CA . GLN A 1 262 ? -34.615 35.293 29.627 1.00 66.00 262 GLN A CA 1
ATOM 2142 C C . GLN A 1 262 ? -33.787 35.859 28.461 1.00 66.00 262 GLN A C 1
ATOM 2144 O O . GLN A 1 262 ? -34.182 35.719 27.302 1.00 66.00 262 GLN A O 1
ATOM 2149 N N . SER A 1 263 ? -32.631 36.466 28.750 1.00 67.19 263 SER A N 1
ATOM 2150 C CA . SER A 1 263 ? -31.664 36.914 27.743 1.00 67.19 263 SER A CA 1
ATOM 2151 C C . SER A 1 263 ? -31.092 35.731 26.953 1.00 67.19 263 SER A C 1
ATOM 2153 O O . SER A 1 263 ? -31.149 35.738 25.723 1.00 67.19 263 SER A O 1
ATOM 2155 N N . CYS A 1 264 ? -30.657 34.668 27.642 1.00 63.19 264 CYS A N 1
ATOM 2156 C CA . CYS A 1 264 ? -30.162 33.431 27.030 1.00 63.19 264 CYS A CA 1
ATOM 2157 C C . CYS A 1 264 ? -31.215 32.759 26.140 1.00 63.19 264 CYS A C 1
ATOM 2159 O O . CYS A 1 264 ? -30.905 32.301 25.046 1.00 63.19 264 CYS A O 1
ATOM 2161 N N . TYR A 1 265 ? -32.478 32.716 26.573 1.00 63.00 265 TYR A N 1
ATOM 2162 C CA . TYR A 1 265 ? -33.552 32.093 25.797 1.00 63.00 265 TYR A CA 1
ATOM 2163 C C . TYR A 1 265 ? -33.889 32.887 24.527 1.00 63.00 265 TYR A C 1
ATOM 2165 O O . TYR A 1 265 ? -34.227 32.306 23.495 1.00 63.00 265 TYR A O 1
ATOM 2173 N N . ARG A 1 266 ? -33.765 34.222 24.569 1.00 61.91 266 ARG A N 1
ATOM 2174 C CA . ARG A 1 266 ? -33.938 35.085 23.388 1.00 61.91 266 ARG A CA 1
ATOM 2175 C C . ARG A 1 266 ? -32.811 34.905 22.368 1.00 61.91 266 ARG A C 1
ATOM 2177 O O . ARG A 1 266 ? -33.078 34.973 21.171 1.00 61.91 266 ARG A O 1
ATOM 2184 N N . THR A 1 267 ? -31.575 34.686 22.816 1.00 59.06 267 THR A N 1
ATOM 2185 C CA . THR A 1 267 ? -30.406 34.507 21.937 1.00 59.06 267 THR A CA 1
ATOM 2186 C C . THR A 1 267 ? -30.262 33.071 21.433 1.00 59.06 267 THR A C 1
ATOM 2188 O O . THR A 1 267 ? -29.918 32.853 20.269 1.00 59.06 267 THR A O 1
ATOM 2191 N N . HIS A 1 268 ? -30.576 32.085 22.273 1.00 56.28 268 HIS A N 1
ATOM 2192 C CA . HIS A 1 268 ? -30.403 30.660 22.008 1.00 56.28 268 HIS A CA 1
ATOM 2193 C C . HIS A 1 268 ? -31.621 29.846 22.489 1.00 56.28 268 HIS A C 1
ATOM 2195 O O . HIS A 1 268 ? -31.533 29.109 23.469 1.00 56.28 268 HIS A O 1
ATOM 2201 N N . PRO A 1 269 ? -32.756 29.887 21.764 1.00 51.25 269 PRO A N 1
ATOM 2202 C CA . PRO A 1 269 ? -34.017 29.251 22.177 1.00 51.25 269 PRO A CA 1
ATOM 2203 C C . PRO A 1 269 ? -33.991 27.708 22.236 1.00 51.25 269 PRO A C 1
ATOM 2205 O O . PRO A 1 269 ? -35.014 27.083 22.503 1.00 51.25 269 PRO A O 1
ATOM 2208 N N . GLN A 1 270 ? -32.849 27.071 21.957 1.00 54.44 270 GLN A N 1
ATOM 2209 C CA . GLN A 1 270 ? -32.685 25.615 21.930 1.00 54.44 270 GLN A CA 1
ATOM 2210 C C . GLN A 1 270 ? -31.427 25.121 22.665 1.00 54.44 270 GLN A C 1
ATOM 2212 O O . GLN A 1 270 ? -31.033 23.986 22.407 1.00 54.44 270 GLN A O 1
ATOM 2217 N N . SER A 1 271 ? -30.761 25.903 23.532 1.00 53.50 271 SER A N 1
ATOM 2218 C CA . SER A 1 271 ? -29.563 25.384 24.219 1.00 53.50 271 SER A CA 1
ATOM 2219 C C . SER A 1 271 ? -29.948 24.342 25.292 1.00 53.50 271 SER A C 1
ATOM 2221 O O . SER A 1 271 ? -30.615 24.662 26.277 1.00 53.50 271 SER A O 1
ATOM 2223 N N . PRO A 1 272 ? -29.579 23.056 25.120 1.00 61.19 272 PRO A N 1
ATOM 2224 C CA . PRO A 1 272 ? -29.974 22.005 26.053 1.00 61.19 272 PRO A CA 1
ATOM 2225 C C . PRO A 1 272 ? -29.050 21.939 27.277 1.00 61.19 272 PRO A C 1
ATOM 2227 O O . PRO A 1 272 ? -29.423 21.341 28.280 1.00 61.19 272 PRO A O 1
ATOM 2230 N N . GLU A 1 273 ? -27.847 22.521 27.211 1.00 64.31 273 GLU A N 1
ATOM 2231 C CA . GLU A 1 273 ? -26.840 22.421 28.275 1.00 64.31 273 GLU A CA 1
ATOM 2232 C C . GLU A 1 273 ? -27.201 23.277 29.492 1.00 64.31 273 GLU A C 1
ATOM 2234 O O . GLU A 1 273 ? -27.240 22.747 30.598 1.00 64.31 273 GLU A O 1
ATOM 2239 N N . LEU A 1 274 ? -27.548 24.556 29.310 1.00 68.69 274 LEU A N 1
ATOM 2240 C CA . LEU A 1 274 ? -27.933 25.458 30.405 1.00 68.69 274 LEU A CA 1
ATOM 2241 C C . LEU A 1 274 ? -29.140 24.933 31.201 1.00 68.69 274 LEU A C 1
ATOM 2243 O O . LEU A 1 274 ? -29.135 24.941 32.432 1.00 68.69 274 LEU A O 1
ATOM 2247 N N . MET A 1 275 ? -30.140 24.384 30.507 1.00 65.00 275 MET A N 1
ATOM 2248 C CA . MET A 1 275 ? -31.324 23.794 31.142 1.00 65.00 275 MET A CA 1
ATOM 2249 C C . MET A 1 275 ? -30.999 22.562 31.997 1.00 65.00 275 MET A C 1
ATOM 2251 O O . MET A 1 275 ? -31.647 22.351 33.020 1.00 65.00 275 MET A O 1
ATOM 2255 N N . CYS A 1 276 ? -29.986 21.776 31.621 1.00 65.38 276 CYS A N 1
ATOM 2256 C CA . CYS A 1 276 ? -29.552 20.614 32.397 1.00 65.38 276 CYS A CA 1
ATOM 2257 C C . CYS A 1 276 ? -28.903 20.989 33.739 1.00 65.38 276 CYS A C 1
ATOM 2259 O O . CYS A 1 276 ? -28.950 20.173 34.649 1.00 65.38 276 CYS A O 1
ATOM 2261 N N . TYR A 1 277 ? -28.306 22.180 33.867 1.00 70.19 277 TYR A N 1
ATOM 2262 C CA . TYR A 1 277 ? -27.685 22.651 35.118 1.00 70.19 277 TYR A CA 1
ATOM 2263 C C . TYR A 1 277 ? -28.644 23.448 36.018 1.00 70.19 277 TYR A C 1
ATOM 2265 O O . TYR A 1 277 ? -28.393 23.592 37.212 1.00 70.19 277 TYR A O 1
ATOM 2273 N N . LEU A 1 278 ? -29.731 23.990 35.459 1.00 68.31 278 LEU A N 1
ATOM 2274 C CA . LEU A 1 278 ? -30.743 24.734 36.218 1.00 68.31 278 LEU A CA 1
ATOM 2275 C C . LEU A 1 278 ? -31.810 23.825 36.834 1.00 68.31 278 LEU A C 1
ATOM 2277 O O . LEU A 1 278 ? -32.353 24.142 37.893 1.00 68.31 278 LEU A O 1
ATOM 2281 N N . LEU A 1 279 ? -32.132 22.714 36.171 1.00 66.12 279 LEU A N 1
ATOM 2282 C CA . LEU A 1 279 ? -33.147 21.772 36.629 1.00 66.12 279 LEU A CA 1
ATOM 2283 C C . LEU A 1 279 ? -32.493 20.612 37.390 1.00 66.12 279 LEU A C 1
ATOM 2285 O O . LEU A 1 279 ? -31.554 20.009 36.874 1.00 66.12 279 LEU A O 1
ATOM 2289 N N . PRO A 1 280 ? -32.997 20.252 38.584 1.00 57.03 280 PRO A N 1
ATOM 2290 C CA . PRO A 1 280 ? -32.449 19.139 39.346 1.00 57.03 280 PRO A CA 1
ATOM 2291 C C . PRO A 1 280 ? -32.519 17.833 38.544 1.00 57.03 280 PRO A C 1
ATOM 2293 O O . PRO A 1 280 ? -33.528 17.524 37.904 1.00 57.03 280 PRO A O 1
ATOM 2296 N N . LEU A 1 281 ? -31.432 17.058 38.597 1.00 56.28 281 LEU A N 1
ATOM 2297 C CA . LEU A 1 281 ? -31.326 15.763 37.925 1.00 56.28 281 LEU A CA 1
ATOM 2298 C C . LEU A 1 281 ? -32.393 14.781 38.446 1.00 56.28 281 LEU A C 1
ATOM 2300 O O . LEU A 1 281 ? -32.511 14.619 39.663 1.00 56.28 281 LEU A O 1
ATOM 2304 N N . PRO A 1 282 ? -33.115 14.065 37.562 1.00 56.19 282 PRO A N 1
ATOM 2305 C CA . PRO A 1 282 ? -34.051 13.029 37.985 1.00 56.19 282 PRO A CA 1
ATOM 2306 C C . PRO A 1 282 ? -33.297 11.868 38.643 1.00 56.19 282 PRO A C 1
ATOM 2308 O O . PRO A 1 282 ? -32.331 11.352 38.071 1.00 56.19 282 PRO A O 1
ATOM 2311 N N . GLN A 1 283 ? -33.743 11.430 39.817 1.00 57.00 283 GLN A N 1
ATOM 2312 C CA . GLN A 1 283 ? -33.187 10.272 40.512 1.00 57.00 283 GLN A CA 1
ATOM 2313 C C . GLN A 1 283 ? -33.727 8.955 39.930 1.00 57.00 283 GLN A C 1
ATOM 2315 O O . GLN A 1 283 ? -34.755 8.910 39.243 1.00 57.00 283 GLN A O 1
ATOM 2320 N N . GLU A 1 284 ? -33.028 7.847 40.199 1.00 46.66 284 GLU A N 1
ATOM 2321 C CA . GLU A 1 284 ? -33.474 6.502 39.816 1.00 46.66 284 GLU A CA 1
ATOM 2322 C C . GLU A 1 284 ? -34.775 6.142 40.561 1.00 46.66 284 GLU A C 1
ATOM 2324 O O . GLU A 1 284 ? -34.768 5.680 41.697 1.00 46.66 284 GLU A O 1
ATOM 2329 N N . GLY A 1 285 ? -35.913 6.402 39.912 1.00 54.78 285 GLY A N 1
ATOM 2330 C CA . GLY A 1 285 ? -37.264 6.240 40.463 1.00 54.78 285 GLY A CA 1
ATOM 2331 C C . GLY A 1 285 ? -38.234 7.303 39.946 1.00 54.78 285 GLY A C 1
ATOM 2332 O O . GLY A 1 285 ? -39.414 7.019 39.725 1.00 54.78 285 GLY A O 1
ATOM 2333 N N . ASP A 1 286 ? -37.717 8.490 39.628 1.00 54.44 286 ASP A N 1
ATOM 2334 C CA . ASP A 1 286 ? -38.521 9.615 39.156 1.00 54.44 286 ASP A CA 1
ATOM 2335 C C . ASP A 1 286 ? -39.108 9.353 37.773 1.00 54.44 286 ASP A C 1
ATOM 2337 O O . ASP A 1 286 ? -40.265 9.676 37.536 1.00 54.44 286 ASP A O 1
ATOM 2341 N N . TYR A 1 287 ? -38.378 8.688 36.872 1.00 58.06 287 TYR A N 1
ATOM 2342 C CA . TYR A 1 287 ? -38.867 8.376 35.521 1.00 58.06 287 TYR A CA 1
ATOM 2343 C C . TYR A 1 287 ? -40.135 7.505 35.521 1.00 58.06 287 TYR A C 1
ATOM 2345 O O . TYR A 1 287 ? -41.044 7.741 34.727 1.00 58.06 287 TYR A O 1
ATOM 2353 N N . ALA A 1 288 ? -40.238 6.547 36.448 1.00 58.72 288 ALA A N 1
ATOM 2354 C CA . ALA A 1 288 ? -41.432 5.715 36.604 1.00 58.72 288 ALA A CA 1
ATOM 2355 C C . ALA A 1 288 ? -42.617 6.508 37.185 1.00 58.72 288 ALA A C 1
ATOM 2357 O O . ALA A 1 288 ? -43.775 6.237 36.863 1.00 58.72 288 ALA A O 1
ATOM 2358 N N . ASN A 1 289 ? -42.335 7.509 38.021 1.00 59.38 289 ASN A N 1
ATOM 2359 C CA . ASN A 1 289 ? -43.339 8.430 38.546 1.00 59.38 289 ASN A CA 1
ATOM 2360 C C . ASN A 1 289 ? -43.756 9.469 37.491 1.00 59.38 289 ASN A C 1
ATOM 2362 O O . ASN A 1 289 ? -44.936 9.787 37.397 1.00 59.38 289 ASN A O 1
ATOM 2366 N N . PHE A 1 290 ? -42.842 9.921 36.626 1.00 59.66 290 PHE A N 1
ATOM 2367 C CA . PHE A 1 290 ? -43.130 10.803 35.492 1.00 59.66 290 PHE A CA 1
ATOM 2368 C C . PHE A 1 290 ? -44.101 10.164 34.499 1.00 59.66 290 PHE A C 1
ATOM 2370 O O . PHE A 1 290 ? -45.015 10.839 34.026 1.00 59.66 290 PHE A O 1
ATOM 2377 N N . GLU A 1 291 ? -43.950 8.871 34.197 1.00 63.97 291 GLU A N 1
ATOM 2378 C CA . GLU A 1 291 ? -44.892 8.162 33.323 1.00 63.97 291 GLU A CA 1
ATOM 2379 C C . GLU A 1 291 ? -46.304 8.094 33.923 1.00 63.97 291 GLU A C 1
ATOM 2381 O O . GLU A 1 291 ? -47.275 8.326 33.202 1.00 63.97 291 GLU A O 1
ATOM 2386 N N . LYS A 1 292 ? -46.420 7.893 35.242 1.00 66.19 292 LYS A N 1
ATOM 2387 C CA . LYS A 1 292 ? -47.701 7.939 35.971 1.00 66.19 292 LYS A CA 1
ATOM 2388 C C . LYS A 1 292 ? -48.296 9.355 36.012 1.00 66.19 292 LYS A C 1
ATOM 2390 O O . LYS A 1 292 ? -49.481 9.543 35.748 1.00 66.19 292 LYS A O 1
ATOM 2395 N N . CYS A 1 293 ? -47.473 10.375 36.251 1.00 60.44 293 CYS A N 1
ATOM 2396 C CA . CYS A 1 293 ? -47.897 11.778 36.254 1.00 60.44 293 CYS A CA 1
ATOM 2397 C C . CYS A 1 293 ? -48.339 12.268 34.864 1.00 60.44 293 CYS A C 1
ATOM 2399 O O . CYS A 1 293 ? -49.197 13.140 34.758 1.00 60.44 293 CYS A O 1
ATOM 2401 N N . LYS A 1 294 ? -47.781 11.711 33.781 1.00 67.38 294 LYS A N 1
ATOM 2402 C CA . LYS A 1 294 ? -48.142 12.067 32.398 1.00 67.38 294 LYS A CA 1
ATOM 2403 C C . LYS A 1 294 ? -49.560 11.624 32.031 1.00 67.38 294 LYS A C 1
ATOM 2405 O O . LYS A 1 294 ? -50.197 12.273 31.196 1.00 67.38 294 LYS A O 1
ATOM 2410 N N . THR A 1 295 ? -50.035 10.535 32.635 1.00 76.44 295 THR A N 1
ATOM 2411 C CA . THR A 1 295 ? -51.389 10.005 32.435 1.00 76.44 295 THR A CA 1
ATOM 2412 C C . THR A 1 295 ? -52.442 10.713 33.291 1.00 76.44 295 THR A C 1
ATOM 2414 O O . THR A 1 295 ? -53.598 10.784 32.878 1.00 76.44 295 THR A O 1
ATOM 2417 N N . ASP A 1 296 ? -52.054 11.311 34.423 1.00 75.75 296 ASP A N 1
ATOM 2418 C CA . ASP A 1 296 ? -52.976 11.989 35.339 1.00 75.75 296 ASP A CA 1
ATOM 2419 C C . ASP A 1 296 ? -53.236 13.454 34.962 1.00 75.75 296 ASP A C 1
ATOM 2421 O O . ASP A 1 296 ? -52.412 14.356 35.141 1.00 75.75 296 ASP A O 1
ATOM 2425 N N . LYS A 1 297 ? -54.455 13.717 34.479 1.00 79.25 297 LYS A N 1
ATOM 2426 C CA . LYS A 1 297 ? -54.898 15.042 34.014 1.00 79.25 297 LYS A CA 1
ATOM 2427 C C . LYS A 1 297 ? -54.866 16.114 35.115 1.00 79.25 297 LYS A C 1
ATOM 2429 O O . LYS A 1 297 ? -54.546 17.265 34.832 1.00 79.25 297 LYS A O 1
ATOM 2434 N N . VAL A 1 298 ? -55.167 15.736 36.359 1.00 74.69 298 VAL A N 1
ATOM 2435 C CA . VAL A 1 298 ? -55.217 16.649 37.518 1.00 74.69 298 VAL A CA 1
ATOM 2436 C C . VAL A 1 298 ? -53.817 17.102 37.932 1.00 74.69 298 VAL A C 1
ATOM 2438 O O . VAL A 1 298 ? -53.592 18.288 38.163 1.00 74.69 298 VAL A O 1
ATOM 2441 N N . LEU A 1 299 ? -52.852 16.178 37.963 1.00 67.81 299 LEU A N 1
ATOM 2442 C CA . LEU A 1 299 ? -51.458 16.496 38.276 1.00 67.81 299 LEU A CA 1
ATOM 2443 C C . LEU A 1 299 ? -50.861 17.445 37.238 1.00 67.81 299 LEU A C 1
ATOM 2445 O O . LEU A 1 299 ? -50.191 18.405 37.601 1.00 67.81 299 LEU A O 1
ATOM 2449 N N . ARG A 1 300 ? -51.177 17.239 35.958 1.00 68.75 300 ARG A N 1
ATOM 2450 C CA . ARG A 1 300 ? -50.725 18.114 34.873 1.00 68.75 300 ARG A CA 1
ATOM 2451 C C . ARG A 1 300 ? -51.224 19.552 35.031 1.00 68.75 300 ARG A C 1
ATOM 2453 O O . ARG A 1 300 ? -50.431 20.480 34.942 1.00 68.75 300 ARG A O 1
ATOM 2460 N N . GLN A 1 301 ? -52.505 19.725 35.357 1.00 69.88 301 GLN A N 1
ATOM 2461 C CA . GLN A 1 301 ? -53.092 21.042 35.626 1.00 69.88 301 GLN A CA 1
ATOM 2462 C C . GLN A 1 301 ? -52.507 21.701 36.881 1.00 69.88 301 GLN A C 1
ATOM 2464 O O . GLN A 1 301 ? -52.330 22.914 36.913 1.00 69.88 301 GLN A O 1
ATOM 2469 N N . ASN A 1 302 ? -52.189 20.922 37.917 1.00 66.06 302 ASN A N 1
ATOM 2470 C CA . ASN A 1 302 ? -51.562 21.446 39.130 1.00 66.06 302 ASN A CA 1
ATOM 2471 C C . ASN A 1 302 ? -50.102 21.854 38.895 1.00 66.06 302 ASN A C 1
ATOM 2473 O O . ASN A 1 302 ? -49.679 22.873 39.427 1.00 66.06 302 ASN A O 1
ATOM 2477 N N . VAL A 1 303 ? -49.356 21.116 38.068 1.00 68.44 303 VAL A N 1
ATOM 2478 C CA . VAL A 1 303 ? -47.997 21.490 37.645 1.00 68.44 303 VAL A CA 1
ATOM 2479 C C . VAL A 1 303 ? -48.027 22.738 36.763 1.00 68.44 303 VAL A C 1
ATOM 2481 O O . VAL A 1 303 ? -47.221 23.634 36.974 1.00 68.44 303 VAL A O 1
ATOM 2484 N N . GLU A 1 304 ? -48.975 22.848 35.830 1.00 61.75 304 GLU A N 1
ATOM 2485 C CA . GLU A 1 304 ? -49.167 24.065 35.027 1.00 61.75 304 GLU A CA 1
ATOM 2486 C C . GLU A 1 304 ? -49.491 25.278 35.906 1.00 61.75 304 GLU A C 1
ATOM 2488 O O . GLU A 1 304 ? -48.860 26.319 35.758 1.00 61.75 304 GLU A O 1
ATOM 2493 N N . LYS A 1 305 ? -50.403 25.136 36.877 1.00 62.91 305 LYS A N 1
ATOM 2494 C CA . LYS A 1 305 ? -50.705 26.194 37.854 1.00 62.91 305 LYS A CA 1
ATOM 2495 C C . LYS A 1 305 ? -49.506 26.533 38.730 1.00 62.91 305 LYS A C 1
ATOM 2497 O O . LYS A 1 305 ? -49.265 27.702 38.981 1.00 62.91 305 LYS A O 1
ATOM 2502 N N . PHE A 1 306 ? -48.746 25.539 39.181 1.00 61.16 306 PHE A N 1
ATOM 2503 C CA . PHE A 1 306 ? -47.537 25.751 39.974 1.00 61.16 306 PHE A CA 1
ATOM 2504 C C . PHE A 1 306 ? -46.456 26.485 39.175 1.00 61.16 306 PHE A C 1
ATOM 2506 O O . PHE A 1 306 ? -45.851 27.416 39.692 1.00 61.16 306 PHE A O 1
ATOM 2513 N N . LEU A 1 307 ? -46.259 26.130 37.904 1.00 61.62 307 LEU A N 1
ATOM 2514 C CA . LEU A 1 307 ? -45.365 26.854 37.001 1.00 61.62 307 LEU A CA 1
ATOM 2515 C C . LEU A 1 307 ? -45.857 28.284 36.760 1.00 61.62 307 LEU A C 1
ATOM 2517 O O . LEU A 1 307 ? -45.047 29.199 36.764 1.00 61.62 307 LEU A O 1
ATOM 2521 N N . PHE A 1 308 ? -47.166 28.492 36.619 1.00 55.31 308 PHE A N 1
ATOM 2522 C CA . PHE A 1 308 ? -47.755 29.825 36.482 1.00 55.31 308 PHE A CA 1
ATOM 2523 C C . PHE A 1 308 ? -47.572 30.675 37.751 1.00 55.31 308 PHE A C 1
ATOM 2525 O O . PHE A 1 308 ? -47.193 31.836 37.669 1.00 55.31 308 PHE A O 1
ATOM 2532 N N . ILE A 1 309 ? -47.748 30.074 38.930 1.00 54.97 309 ILE A N 1
ATOM 2533 C CA . ILE A 1 309 ? -47.510 30.712 40.232 1.00 54.97 309 ILE A CA 1
ATOM 2534 C C . ILE A 1 309 ? -46.021 31.019 40.423 1.00 54.97 309 ILE A C 1
ATOM 2536 O O . ILE A 1 309 ? -45.681 32.079 40.930 1.00 54.97 309 ILE A O 1
ATOM 2540 N N . LEU A 1 310 ? -45.114 30.135 39.999 1.00 55.50 310 LEU A N 1
ATOM 2541 C CA . LEU A 1 310 ? -43.677 30.419 39.992 1.00 55.50 310 LEU A CA 1
ATOM 2542 C C . LEU A 1 310 ? -43.362 31.604 39.070 1.00 55.50 310 LEU A C 1
ATOM 2544 O O . LEU A 1 310 ? -42.642 32.511 39.467 1.00 55.50 310 LEU A O 1
ATOM 2548 N N . ILE A 1 311 ? -43.939 31.629 37.871 1.00 57.34 311 ILE A N 1
ATOM 2549 C CA . ILE A 1 311 ? -43.815 32.734 36.912 1.00 57.34 311 ILE A CA 1
ATOM 2550 C C . ILE A 1 311 ? -44.303 34.056 37.540 1.00 57.34 311 ILE A C 1
ATOM 2552 O O . ILE A 1 311 ? -43.596 35.058 37.449 1.00 57.34 311 ILE A O 1
ATOM 2556 N N . GLU A 1 312 ? -45.428 34.060 38.263 1.00 53.91 312 GLU A N 1
ATOM 2557 C CA . GLU A 1 312 ? -45.927 35.241 38.989 1.00 53.91 312 GLU A CA 1
ATOM 2558 C C . GLU A 1 312 ? -45.048 35.641 40.190 1.00 53.91 312 GLU A C 1
ATOM 2560 O O . GLU A 1 312 ? -44.718 36.816 40.345 1.00 53.91 312 GLU A O 1
ATOM 2565 N N . ILE A 1 313 ? -44.623 34.689 41.031 1.00 48.59 313 ILE A N 1
ATOM 2566 C CA . ILE A 1 313 ? -43.801 34.943 42.232 1.00 48.59 313 ILE A CA 1
ATOM 2567 C C . ILE A 1 313 ? -42.417 35.484 41.858 1.00 48.59 313 ILE A C 1
ATOM 2569 O O . ILE A 1 313 ? -41.891 36.367 42.536 1.00 48.59 313 ILE A O 1
ATOM 2573 N N . PHE A 1 314 ? -41.827 34.973 40.778 1.00 52.06 314 PHE A N 1
ATOM 2574 C CA . PHE A 1 314 ? -40.533 35.428 40.271 1.00 52.06 314 PHE A CA 1
ATOM 2575 C C . PHE A 1 314 ? -40.644 36.648 39.338 1.00 52.06 314 PHE A C 1
ATOM 2577 O O . PHE A 1 314 ? -39.633 37.094 38.799 1.00 52.06 314 PHE A O 1
ATOM 2584 N N . GLY A 1 315 ? -41.839 37.241 39.203 1.00 45.06 315 GLY A N 1
ATOM 2585 C CA . GLY A 1 315 ? -42.033 38.545 38.568 1.00 45.06 315 GLY A CA 1
ATOM 2586 C C . GLY A 1 315 ? -41.977 38.530 37.041 1.00 45.06 315 GLY A C 1
ATOM 2587 O O . GLY A 1 315 ? -41.446 39.459 36.437 1.00 45.06 315 GLY A O 1
ATOM 2588 N N . CYS A 1 316 ? -42.518 37.495 36.402 1.00 47.75 316 CYS A N 1
ATOM 2589 C CA . CYS A 1 316 ? -42.812 37.526 34.973 1.00 47.75 316 CYS A CA 1
ATOM 2590 C C . CYS A 1 316 ? -44.168 38.197 34.733 1.00 47.75 316 CYS A C 1
ATOM 2592 O O . CYS A 1 316 ? -45.203 37.530 34.756 1.00 47.75 316 CYS A O 1
ATOM 2594 N N . VAL A 1 317 ? -44.155 39.499 34.466 1.00 38.16 317 VAL A N 1
ATOM 2595 C CA . VAL A 1 317 ? -45.215 40.160 33.690 1.00 38.16 317 VAL A CA 1
ATOM 2596 C C . VAL A 1 317 ? -44.595 40.698 32.414 1.00 38.16 317 VAL A C 1
ATOM 2598 O O . VAL A 1 317 ? -43.508 41.314 32.515 1.00 38.16 317 VAL A O 1
#

InterPro domains:
  IPR000352 Peptide chain release factor class I [PF00472] (110-178)
  IPR045853 Peptide chain release factor class I superfamily [SSF75620] (108-174)
  IPR052405 Mitochondrial Translation Release Factor [PTHR46203] (23-208)

pLDDT: mean 73.61, std 19.21, range [27.38, 97.5]

Radius of gyration: 38.57 Å; chains: 1; bounding box: 83×78×90 Å